Protein AF-A0A7S6MH07-F1 (afdb_monomer_lite)

pLDDT: mean 94.69, std 7.02, range [54.28, 98.75]

Secondary structure (DSSP, 8-state):
---B---TT-EEEBSS-B-TT--EEEBSTT-GGGS----TT-BEEEEEEEE-TTS-EEEEEEEEEEEEETTEEEEEEEETTPPP--B-TT-EEE----HHHHHHHHHHS--EEEEESS--B--TTEEEEE--TT---EEEPPSSPPTT-EEEEEETTS-TTTSPEEEE-BSB-EE-TT-PBPSSPEEE-STT-EEEEEE-SS-EEE-

Structure (mmCIF, N/CA/C/O backbone):
data_AF-A0A7S6MH07-F1
#
_entry.id   AF-A0A7S6MH07-F1
#
loop_
_atom_site.group_PDB
_atom_site.id
_atom_site.type_symbol
_atom_site.label_atom_id
_atom_site.label_alt_id
_atom_site.label_comp_id
_atom_site.label_asym_id
_atom_site.label_entity_id
_atom_site.label_seq_id
_atom_site.pdbx_PDB_ins_code
_atom_site.Cartn_x
_atom_site.Cartn_y
_atom_site.Cartn_z
_atom_site.occupancy
_atom_site.B_iso_or_equiv
_atom_site.auth_seq_id
_atom_site.auth_comp_id
_atom_site.auth_asym_id
_atom_site.auth_atom_id
_atom_site.pdbx_PDB_model_num
ATOM 1 N N . MET A 1 1 ? -7.210 6.927 -4.933 1.00 68.12 1 MET A N 1
ATOM 2 C CA . MET A 1 1 ? -7.064 5.837 -3.944 1.00 68.12 1 MET A CA 1
ATOM 3 C C . MET A 1 1 ? -7.002 6.481 -2.572 1.00 68.12 1 MET A C 1
ATOM 5 O O . MET A 1 1 ? -6.270 7.452 -2.444 1.00 68.12 1 MET A O 1
ATOM 9 N N . GLY A 1 2 ? -7.785 6.004 -1.604 1.00 84.94 2 GLY A N 1
ATOM 10 C CA . GLY A 1 2 ? -7.713 6.506 -0.229 1.00 84.94 2 GLY A CA 1
ATOM 11 C C . GLY A 1 2 ? -6.474 5.989 0.500 1.00 84.94 2 GLY A C 1
ATOM 12 O O . GLY A 1 2 ? -6.023 4.876 0.220 1.00 84.94 2 GLY A O 1
ATOM 13 N N . GLN A 1 3 ? -5.927 6.786 1.413 1.00 92.25 3 GLN A N 1
ATOM 14 C CA . GLN A 1 3 ? -4.728 6.461 2.186 1.00 92.25 3 GLN A CA 1
ATOM 15 C C . GLN A 1 3 ? -5.065 6.136 3.646 1.00 92.25 3 GLN A C 1
ATOM 17 O O . GLN A 1 3 ? -6.089 6.566 4.183 1.00 92.25 3 GLN A O 1
ATOM 22 N N . GLN A 1 4 ? -4.187 5.378 4.305 1.00 96.50 4 GLN A N 1
ATOM 23 C CA . GLN A 1 4 ? -4.260 5.198 5.752 1.00 96.50 4 GLN A CA 1
ATOM 24 C C . GLN A 1 4 ? -3.678 6.433 6.455 1.00 96.50 4 GLN A C 1
ATOM 26 O O . GLN A 1 4 ? -2.537 6.815 6.205 1.00 96.50 4 GLN A O 1
ATOM 31 N N . LEU A 1 5 ? -4.461 7.051 7.336 1.00 97.19 5 LEU A N 1
ATOM 32 C CA . LEU A 1 5 ? -4.091 8.216 8.132 1.00 97.19 5 LEU A CA 1
ATOM 33 C C . LEU A 1 5 ? -3.517 7.790 9.483 1.00 97.19 5 LEU A C 1
ATOM 35 O O . LEU A 1 5 ? -3.976 6.826 10.101 1.00 97.19 5 LEU A O 1
ATOM 39 N N . TYR A 1 6 ? -2.567 8.577 9.982 1.00 96.25 6 TYR A N 1
ATOM 40 C CA . TYR A 1 6 ? -1.879 8.334 11.247 1.00 96.25 6 TYR A CA 1
ATOM 41 C C . TYR A 1 6 ? -1.964 9.560 12.148 1.00 96.25 6 TYR A C 1
ATOM 43 O O . TYR A 1 6 ? -1.956 10.700 11.680 1.00 96.25 6 TYR A O 1
ATOM 51 N N . LYS A 1 7 ? -2.045 9.329 13.459 1.00 96.69 7 LYS A N 1
ATOM 52 C CA . LYS A 1 7 ? -2.005 10.387 14.465 1.00 96.69 7 LYS A CA 1
ATOM 53 C C . LYS A 1 7 ? -1.407 9.851 15.755 1.00 96.69 7 LYS A C 1
ATOM 55 O O . LYS A 1 7 ? -1.778 8.774 16.214 1.00 96.69 7 LYS A O 1
ATOM 60 N N . ASN A 1 8 ? -0.490 10.619 16.329 1.00 96.81 8 ASN A N 1
ATOM 61 C CA . ASN A 1 8 ? 0.180 10.242 17.566 1.00 96.81 8 ASN A CA 1
ATOM 62 C C . ASN A 1 8 ? -0.813 10.234 18.726 1.00 96.81 8 ASN A C 1
ATOM 64 O O . ASN A 1 8 ? -1.608 11.165 18.868 1.00 96.81 8 ASN A O 1
ATOM 68 N N . ASN A 1 9 ? -0.706 9.216 19.580 1.00 95.94 9 ASN A N 1
ATOM 69 C CA . ASN A 1 9 ? -1.394 9.144 20.868 1.00 95.94 9 ASN A CA 1
ATOM 70 C C . ASN A 1 9 ? -2.920 9.340 20.763 1.00 95.94 9 ASN A C 1
ATOM 72 O O . ASN A 1 9 ? -3.528 9.969 21.628 1.00 95.94 9 ASN A O 1
ATOM 76 N N . ALA A 1 10 ? -3.549 8.852 19.688 1.00 98.19 10 ALA A N 1
ATOM 77 C CA . ALA A 1 10 ? -4.998 8.922 19.537 1.00 98.19 10 ALA A CA 1
ATOM 78 C C . ALA A 1 10 ? -5.666 7.817 20.368 1.00 98.19 10 ALA A C 1
ATOM 80 O O . ALA A 1 10 ? -5.511 6.630 20.079 1.00 98.19 10 ALA A O 1
ATOM 81 N N . PHE A 1 11 ? -6.418 8.221 21.392 1.00 98.25 11 PHE A N 1
ATOM 82 C CA . PHE A 1 11 ? -7.173 7.328 22.265 1.00 98.25 11 PHE A CA 1
ATOM 83 C C . PHE A 1 11 ? -8.517 7.941 22.655 1.00 98.25 11 PHE A C 1
ATOM 85 O O . PHE A 1 11 ? -8.656 9.168 22.758 1.00 98.25 11 PHE A O 1
ATOM 92 N N . GLY A 1 12 ? -9.480 7.080 22.958 1.00 98.19 12 GLY A N 1
ATOM 93 C CA . GLY A 1 12 ? -10.679 7.476 23.664 1.00 98.19 12 GLY A CA 1
ATOM 94 C C . GLY A 1 12 ? -11.453 6.328 24.289 1.00 98.19 12 GLY A C 1
ATOM 95 O O . GLY A 1 12 ? -10.978 5.194 24.336 1.00 98.19 12 GLY A O 1
ATOM 96 N N . SER A 1 13 ? -12.637 6.645 24.800 1.00 98.12 13 SER A N 1
ATOM 97 C CA . SER A 1 13 ? -13.563 5.679 25.389 1.00 98.12 13 SER A CA 1
ATOM 98 C C . SER A 1 13 ? -14.947 5.785 24.765 1.00 98.12 13 SER A C 1
ATOM 100 O O . SER A 1 13 ? -15.374 6.865 24.353 1.00 98.12 13 SER A O 1
ATOM 102 N N . LEU A 1 14 ? -15.652 4.659 24.700 1.00 98.62 14 LEU A N 1
ATOM 103 C CA . LEU A 1 14 ? -17.025 4.593 24.213 1.00 98.62 14 LEU A CA 1
ATOM 104 C C . LEU A 1 14 ? -17.969 5.322 25.175 1.00 98.62 14 LEU A C 1
ATOM 106 O O . LEU A 1 14 ? -17.967 5.038 26.373 1.00 98.62 14 LEU A O 1
ATOM 110 N N . SER A 1 15 ? -18.805 6.226 24.664 1.00 98.12 15 SER A N 1
ATOM 111 C CA . SER A 1 15 ? -19.846 6.883 25.471 1.00 98.12 15 SER A CA 1
ATOM 112 C C . SER A 1 15 ? -21.058 5.987 25.728 1.00 98.12 15 SER A C 1
ATOM 114 O O . SER A 1 15 ? -21.755 6.175 26.721 1.00 98.12 15 SER A O 1
ATOM 116 N N . GLY A 1 16 ? -21.282 4.987 24.874 1.00 96.88 16 GLY A N 1
ATOM 117 C CA . GLY A 1 16 ? -22.332 3.981 25.012 1.00 96.88 16 GLY A CA 1
ATOM 118 C C . GLY A 1 16 ? -21.857 2.611 24.536 1.00 96.88 16 GLY A C 1
ATOM 119 O O . GLY A 1 16 ? -20.878 2.510 23.797 1.00 96.88 16 GLY A O 1
ATOM 120 N N . GLY A 1 17 ? -22.540 1.553 24.978 1.00 96.94 17 GLY A N 1
ATOM 121 C CA . GLY A 1 17 ? -22.250 0.201 24.507 1.00 96.94 17 GLY A CA 1
ATOM 122 C C . GLY A 1 17 ? -22.597 0.025 23.027 1.00 96.94 17 GLY A C 1
ATOM 123 O O . GLY A 1 17 ? -23.514 0.668 22.517 1.00 96.94 17 GLY A O 1
ATOM 124 N N . ILE A 1 18 ? -21.876 -0.860 22.345 1.00 98.44 18 ILE A N 1
ATOM 125 C CA . ILE A 1 18 ? -22.089 -1.211 20.939 1.00 98.44 18 ILE A CA 1
ATOM 126 C C . ILE A 1 18 ? -22.259 -2.723 20.783 1.00 98.44 18 ILE A C 1
ATOM 128 O O . ILE A 1 18 ? -21.690 -3.507 21.539 1.00 98.44 18 ILE A O 1
ATOM 132 N N . SER A 1 19 ? -23.034 -3.123 19.779 1.00 98.12 19 SER A N 1
ATOM 133 C CA . SER A 1 19 ? -23.163 -4.520 19.346 1.00 98.12 19 SER A CA 1
ATOM 134 C C . SER A 1 19 ? -22.021 -4.923 18.406 1.00 98.12 19 SER A C 1
ATOM 136 O O . SER A 1 19 ? -21.242 -4.076 17.954 1.00 98.12 19 SER A O 1
ATOM 138 N N . ASP A 1 20 ? -21.951 -6.205 18.068 1.00 97.06 20 ASP A N 1
ATOM 139 C CA . ASP A 1 20 ? -21.059 -6.750 17.038 1.00 97.06 20 ASP A CA 1
ATOM 140 C C . ASP A 1 20 ? -21.368 -6.212 15.626 1.00 97.06 20 ASP A C 1
ATOM 142 O O . ASP A 1 20 ? -20.460 -6.071 14.810 1.00 97.06 20 ASP A O 1
ATOM 146 N N . SER A 1 21 ? -22.611 -5.808 15.352 1.00 96.75 21 SER A N 1
ATOM 147 C CA . SER A 1 21 ? -23.021 -5.220 14.070 1.00 96.75 21 SER A CA 1
ATOM 148 C C . SER A 1 21 ? -23.025 -3.687 14.039 1.00 96.75 21 SER A C 1
ATOM 150 O O . SER A 1 21 ? -23.391 -3.088 13.027 1.00 96.75 21 SER A O 1
ATOM 152 N N . SER A 1 22 ? -22.664 -3.012 15.134 1.00 98.19 22 SER A N 1
ATOM 153 C CA . SER A 1 22 ? -22.665 -1.544 15.184 1.00 98.19 22 SER A CA 1
ATOM 154 C C . SER A 1 22 ? -21.608 -0.957 14.242 1.00 98.19 22 SER A C 1
ATOM 156 O O . SER A 1 22 ? -20.418 -1.250 14.372 1.00 98.19 22 SER A O 1
ATOM 158 N N . THR A 1 23 ? -22.047 -0.084 13.331 1.00 98.19 23 THR A N 1
ATOM 159 C CA . THR A 1 23 ? -21.213 0.595 12.318 1.00 98.19 23 THR A CA 1
ATOM 160 C C . THR A 1 23 ? -20.816 2.019 12.703 1.00 98.19 23 THR A C 1
ATOM 162 O O . THR A 1 23 ? -20.032 2.661 12.003 1.00 98.19 23 THR A O 1
ATOM 165 N N . VAL A 1 24 ? -21.334 2.523 13.824 1.00 98.38 24 VAL A N 1
ATOM 166 C CA . VAL A 1 24 ? -20.943 3.804 14.412 1.00 98.38 24 VAL A CA 1
ATOM 167 C C . VAL A 1 24 ? -20.540 3.572 15.859 1.00 98.38 24 VAL A C 1
ATOM 169 O O . VAL A 1 24 ? -21.278 2.952 16.624 1.00 98.38 24 VAL A O 1
ATOM 172 N N . ILE A 1 25 ? -19.366 4.079 16.222 1.00 98.62 25 ILE A N 1
ATOM 173 C CA . ILE A 1 25 ? -18.853 4.093 17.589 1.00 98.62 25 ILE A CA 1
ATOM 174 C C . ILE A 1 25 ? -18.922 5.530 18.087 1.00 98.62 25 ILE A C 1
ATOM 176 O O . ILE A 1 25 ? -18.242 6.406 17.553 1.00 98.62 25 ILE A O 1
ATOM 180 N N . SER A 1 26 ? -19.740 5.777 19.104 1.00 98.44 26 SER A N 1
ATOM 181 C CA . SER A 1 26 ? -19.799 7.072 19.779 1.00 98.44 26 SER A CA 1
ATOM 182 C C . SER A 1 26 ? -18.762 7.121 20.895 1.00 98.44 26 SER A C 1
ATOM 184 O O . SER A 1 26 ? -18.742 6.261 21.776 1.00 98.44 26 SER A O 1
ATOM 186 N N . LEU A 1 27 ? -17.901 8.132 20.864 1.00 98.69 27 LEU A N 1
ATOM 187 C CA . LEU A 1 27 ? -16.900 8.384 21.893 1.00 98.69 27 LEU A CA 1
ATOM 188 C C . LEU A 1 27 ? -17.440 9.310 22.982 1.00 98.69 27 LEU A C 1
ATOM 190 O O . LEU A 1 27 ? -18.457 9.987 22.807 1.00 98.69 27 LEU A O 1
ATOM 194 N N . ALA A 1 28 ? -16.744 9.341 24.115 1.00 98.50 28 ALA A N 1
ATOM 195 C CA . ALA A 1 28 ? -16.927 10.367 25.131 1.00 98.50 28 ALA A CA 1
ATOM 196 C C . ALA A 1 28 ? -16.713 11.772 24.542 1.00 98.50 28 ALA A C 1
ATOM 198 O O . ALA A 1 28 ? -15.881 11.967 23.651 1.00 98.50 28 ALA A O 1
ATOM 199 N N . THR A 1 29 ? -17.447 12.749 25.076 1.00 98.31 29 THR A N 1
ATOM 200 C CA . THR A 1 29 ? -17.514 14.115 24.545 1.00 98.31 29 THR A CA 1
ATOM 201 C C . THR A 1 29 ? -16.134 14.731 24.309 1.00 98.31 29 THR A C 1
ATOM 203 O O . THR A 1 29 ? -15.286 14.765 25.204 1.00 98.31 29 THR A O 1
ATOM 206 N N . GLY A 1 30 ? -15.922 15.242 23.097 1.00 98.00 30 GLY A N 1
ATOM 207 C CA . GLY A 1 30 ? -14.700 15.911 22.653 1.00 98.00 30 GLY A CA 1
ATOM 208 C C . GLY A 1 30 ? -13.533 14.977 22.323 1.00 98.00 30 GLY A C 1
ATOM 209 O O . GLY A 1 30 ? -12.496 15.445 21.842 1.00 98.00 30 GLY A O 1
ATOM 210 N N . GLN A 1 31 ? -13.650 13.667 22.558 1.00 98.56 31 GLN A N 1
ATOM 211 C CA . GLN A 1 31 ? -12.549 12.737 22.313 1.00 98.56 31 GLN A CA 1
ATOM 212 C C . GLN A 1 31 ? -12.393 12.360 20.839 1.00 98.56 31 GLN A C 1
ATOM 214 O O . GLN A 1 31 ? -11.287 12.010 20.426 1.00 98.56 31 GLN A O 1
ATOM 219 N N . GLY A 1 32 ? -13.422 12.533 20.008 1.00 98.00 32 GLY A N 1
ATOM 220 C CA . GLY A 1 32 ? -13.315 12.357 18.561 1.00 98.00 32 GLY A CA 1
ATOM 221 C C . GLY A 1 32 ? -12.252 13.252 17.935 1.00 98.00 32 GLY A C 1
ATOM 222 O O . GLY A 1 32 ? -11.518 12.804 17.050 1.00 98.00 32 GLY A O 1
ATOM 223 N N . ALA A 1 33 ? -12.057 14.467 18.460 1.00 97.88 33 ALA A N 1
ATOM 224 C CA . ALA A 1 33 ? -11.026 15.406 18.008 1.00 97.88 33 ALA A CA 1
ATOM 225 C C . ALA A 1 33 ? -9.593 14.829 18.075 1.00 97.88 33 ALA A C 1
ATOM 227 O O . ALA A 1 33 ? -8.701 15.271 17.340 1.00 97.88 33 ALA A O 1
ATOM 228 N N . ARG A 1 34 ? -9.361 13.804 18.908 1.00 98.31 34 ARG A N 1
ATOM 229 C CA . ARG A 1 34 ? -8.065 13.122 19.061 1.00 98.31 34 ARG A CA 1
ATOM 230 C C . ARG A 1 34 ? -7.722 12.201 17.895 1.00 98.31 34 ARG A C 1
ATOM 232 O O . ARG A 1 34 ? -6.547 11.934 17.688 1.00 98.31 34 ARG A O 1
ATOM 239 N N . PHE A 1 35 ? -8.695 11.803 17.083 1.00 98.56 35 PHE A N 1
ATOM 240 C CA . PHE A 1 35 ? -8.497 10.938 15.917 1.00 98.56 35 PHE A CA 1
ATOM 241 C C . PHE A 1 35 ? -8.313 11.753 14.614 1.00 98.56 35 PHE A C 1
ATOM 243 O O . PHE A 1 35 ? -8.480 12.982 14.632 1.00 98.56 35 PHE A O 1
ATOM 250 N N . PRO A 1 36 ? -7.896 11.132 13.495 1.00 98.25 36 PRO A N 1
ATOM 251 C CA . PRO A 1 36 ? -7.944 11.734 12.162 1.00 98.25 36 PRO A CA 1
ATOM 252 C C . PRO A 1 36 ? -9.376 12.027 11.686 1.00 98.25 36 PRO A C 1
ATOM 254 O O . PRO A 1 36 ? -10.352 11.548 12.262 1.00 98.25 36 PRO A O 1
ATOM 257 N N . SER A 1 37 ? -9.494 12.807 10.608 1.00 97.19 37 SER A N 1
ATOM 258 C CA . SER A 1 37 ? -10.763 13.112 9.930 1.00 97.19 37 SER A CA 1
ATOM 259 C C . SER A 1 37 ? -10.688 12.618 8.482 1.00 97.19 37 SER A C 1
ATOM 261 O O . SER A 1 37 ? -10.259 13.382 7.620 1.00 97.19 37 SER A O 1
ATOM 263 N N . PRO A 1 38 ? -11.021 11.346 8.201 1.00 97.50 38 PRO A N 1
ATOM 264 C CA . PRO A 1 38 ? -10.884 10.804 6.854 1.00 97.50 38 PRO A CA 1
ATOM 265 C C . PRO A 1 38 ? -11.786 11.507 5.834 1.00 97.50 38 PRO A C 1
ATOM 267 O O . PRO A 1 38 ? -12.938 11.823 6.132 1.00 97.50 38 PRO A O 1
ATOM 270 N N . THR A 1 39 ? -11.261 11.726 4.627 1.00 93.50 39 THR A N 1
ATOM 271 C CA . THR A 1 39 ? -11.986 12.259 3.460 1.00 93.50 39 THR A CA 1
ATOM 272 C C . THR A 1 39 ? -11.541 11.516 2.203 1.00 93.50 39 THR A C 1
ATOM 274 O O . THR A 1 39 ? -10.545 10.809 2.237 1.00 93.50 39 THR A O 1
ATOM 277 N N . GLY A 1 40 ? -12.271 11.609 1.088 1.00 92.06 40 GLY A N 1
ATOM 278 C CA . GLY A 1 40 ? -11.772 11.082 -0.195 1.00 92.06 40 GLY A CA 1
ATOM 279 C C . GLY A 1 40 ? -11.462 9.572 -0.232 1.00 92.06 40 GLY A C 1
ATOM 280 O O . GLY A 1 40 ? -10.678 9.131 -1.069 1.00 92.06 40 GLY A O 1
ATOM 281 N N . GLY A 1 41 ? -12.065 8.777 0.660 1.00 92.38 41 GLY A N 1
ATOM 282 C CA . GLY A 1 41 ? -11.800 7.339 0.799 1.00 92.38 41 GLY A CA 1
ATOM 283 C C . GLY A 1 41 ? -10.639 6.985 1.734 1.00 92.38 41 GLY A C 1
ATOM 284 O O . GLY A 1 41 ? -10.341 5.799 1.891 1.00 92.38 41 GLY A O 1
ATOM 285 N N . ASP A 1 42 ? -9.999 7.979 2.352 1.00 97.50 42 ASP A N 1
ATOM 286 C CA . ASP A 1 42 ? -9.033 7.770 3.425 1.00 97.50 42 ASP A CA 1
ATOM 287 C C . ASP A 1 42 ? -9.660 6.993 4.586 1.00 97.50 42 ASP A C 1
ATOM 289 O O . ASP A 1 42 ? -10.881 6.938 4.766 1.00 97.50 42 ASP A O 1
ATOM 293 N N . TYR A 1 43 ? -8.810 6.395 5.409 1.00 98.25 43 TYR A N 1
ATOM 294 C CA . TYR A 1 43 ? -9.237 5.667 6.595 1.00 98.25 43 TYR A CA 1
ATOM 295 C C . TYR A 1 43 ? -8.148 5.690 7.660 1.00 98.25 43 TYR A C 1
ATOM 297 O O . TYR A 1 43 ? -7.010 6.040 7.385 1.00 98.25 43 TYR A O 1
ATOM 305 N N . PHE A 1 44 ? -8.463 5.277 8.879 1.00 98.44 44 PHE A N 1
ATOM 306 C CA . PHE A 1 44 ? -7.445 4.889 9.854 1.00 98.44 44 PHE A CA 1
ATOM 307 C C . PHE A 1 44 ? -7.858 3.604 10.558 1.00 98.44 44 PHE A C 1
ATOM 309 O O . PHE A 1 44 ? -9.035 3.241 10.566 1.00 98.44 44 PHE A O 1
ATOM 316 N N . LEU A 1 45 ? -6.886 2.905 11.134 1.00 98.50 45 LEU A N 1
ATOM 317 C CA . LEU A 1 45 ? -7.142 1.736 11.964 1.00 98.50 45 LEU A CA 1
ATOM 318 C C . LEU A 1 45 ? -7.122 2.136 13.436 1.00 98.50 45 LEU A C 1
ATOM 320 O O . LEU A 1 45 ? -6.310 2.963 13.858 1.00 98.50 45 LEU A O 1
ATOM 324 N N . ALA A 1 46 ? -8.027 1.551 14.206 1.00 98.44 46 ALA A N 1
ATOM 325 C CA . ALA A 1 46 ? -8.066 1.675 15.653 1.00 98.44 46 ALA A CA 1
ATOM 326 C C . ALA A 1 46 ? -8.368 0.312 16.279 1.00 98.44 46 ALA A C 1
ATOM 328 O O . ALA A 1 46 ? -8.909 -0.572 15.622 1.00 98.44 46 ALA A O 1
ATOM 329 N N . THR A 1 47 ? -8.019 0.139 17.545 1.00 98.62 47 THR A N 1
ATOM 330 C CA . THR A 1 47 ? -8.21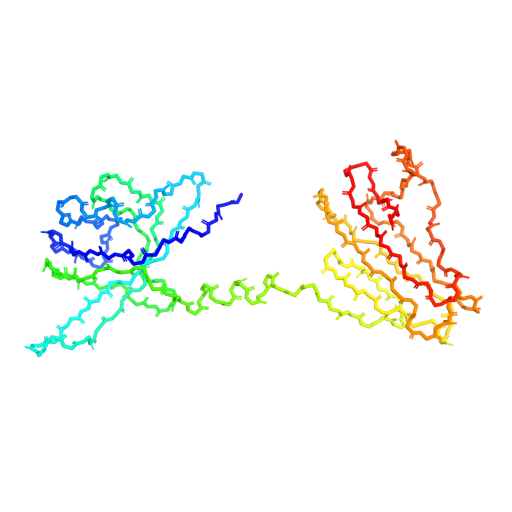6 -1.095 18.298 1.00 98.62 47 THR A CA 1
ATOM 331 C C . THR A 1 47 ? -9.146 -0.816 19.465 1.00 98.62 47 THR A C 1
ATOM 333 O O . THR A 1 47 ? -8.819 0.009 20.316 1.00 98.62 47 THR A O 1
ATOM 336 N N . LEU A 1 48 ? -10.295 -1.487 19.495 1.00 98.62 48 LEU A N 1
ATOM 337 C CA . LEU A 1 48 ? -11.146 -1.593 20.676 1.00 98.62 48 LEU A CA 1
ATOM 338 C C . LEU A 1 48 ? -10.494 -2.543 21.673 1.00 98.62 48 LEU A C 1
ATOM 340 O O . LEU A 1 48 ? -9.956 -3.577 21.277 1.00 98.62 48 LEU A O 1
ATOM 344 N N . ILE A 1 49 ? -10.513 -2.165 22.946 1.00 98.25 49 ILE A N 1
ATOM 345 C CA . ILE A 1 49 ? -9.763 -2.827 24.009 1.00 98.25 49 ILE A CA 1
ATOM 346 C C . ILE A 1 49 ? -10.696 -3.102 25.183 1.00 98.25 49 ILE A C 1
ATOM 348 O O . ILE A 1 49 ? -11.325 -2.190 25.734 1.00 98.25 49 ILE A O 1
ATOM 352 N N . GLY A 1 50 ? -10.728 -4.369 25.583 1.00 94.94 50 GLY A N 1
ATOM 353 C CA . GLY A 1 50 ? -11.375 -4.845 26.798 1.00 94.94 50 GLY A CA 1
ATOM 354 C C . GLY A 1 50 ? -10.359 -5.002 27.902 1.00 94.94 50 GLY A C 1
ATOM 355 O O . GLY A 1 50 ? -9.214 -5.368 27.640 1.00 94.94 50 GLY A O 1
ATOM 356 N N . VAL A 1 51 ? -10.789 -4.721 29.126 1.00 94.62 51 VAL A N 1
ATOM 357 C CA . VAL A 1 51 ? -9.991 -4.949 30.324 1.00 94.62 51 VAL A CA 1
ATOM 358 C C . VAL A 1 51 ? -10.713 -5.913 31.256 1.00 94.62 51 VAL A C 1
ATOM 360 O O . VAL A 1 51 ? -11.944 -5.914 31.328 1.00 94.62 51 VAL A O 1
ATOM 363 N N . ASP A 1 52 ? -9.949 -6.739 31.959 1.00 93.38 52 ASP A N 1
ATOM 364 C CA . ASP A 1 52 ? -10.455 -7.593 33.025 1.00 93.38 52 ASP A CA 1
ATOM 365 C C . ASP A 1 52 ? -10.733 -6.792 34.316 1.00 93.38 52 ASP A C 1
ATOM 367 O O . ASP A 1 52 ? -10.559 -5.572 34.380 1.00 93.38 52 ASP A O 1
ATOM 371 N N . GLY A 1 53 ? -11.165 -7.484 35.376 1.00 89.31 53 GLY A N 1
ATOM 372 C CA . GLY A 1 53 ? -11.449 -6.861 36.675 1.00 89.31 53 GLY A CA 1
ATOM 373 C C . GLY A 1 53 ? -10.234 -6.225 37.366 1.00 89.31 53 GLY A C 1
ATOM 374 O O . GLY A 1 53 ? -10.415 -5.440 38.293 1.00 89.31 53 GLY A O 1
ATOM 375 N N . ASN A 1 54 ? -9.015 -6.525 36.909 1.00 92.62 54 ASN A N 1
ATOM 376 C CA . ASN A 1 54 ? -7.770 -5.941 37.404 1.00 92.62 54 ASN A CA 1
ATOM 377 C C . ASN A 1 54 ? -7.281 -4.781 36.518 1.00 92.62 54 ASN A C 1
ATOM 379 O O . ASN A 1 54 ? -6.235 -4.194 36.795 1.00 92.62 54 ASN A O 1
ATOM 383 N N . GLY A 1 55 ? -8.016 -4.447 35.451 1.00 89.88 55 GLY A N 1
ATOM 384 C CA . GLY A 1 55 ? -7.644 -3.409 34.494 1.00 89.88 55 GLY A CA 1
ATOM 385 C C . GLY A 1 55 ? -6.625 -3.857 33.441 1.00 89.88 55 GLY A C 1
ATOM 386 O O . GLY A 1 55 ? -6.130 -3.009 32.696 1.00 89.88 55 GLY A O 1
ATOM 387 N N . ALA A 1 56 ? -6.305 -5.153 33.357 1.00 94.88 56 ALA A N 1
ATOM 388 C CA . ALA A 1 56 ? -5.402 -5.693 32.346 1.00 94.88 56 ALA A CA 1
ATOM 389 C C . ALA A 1 56 ? -6.155 -5.979 31.045 1.00 94.88 56 ALA A C 1
ATOM 391 O O . ALA A 1 56 ? -7.290 -6.449 31.067 1.00 94.88 56 ALA A O 1
ATOM 392 N N . GLU A 1 57 ? -5.531 -5.705 29.899 1.00 96.38 57 GLU A N 1
ATOM 393 C CA . GLU A 1 57 ? -6.162 -5.954 28.601 1.00 96.38 57 GLU A CA 1
ATOM 394 C C . GLU A 1 57 ? -6.361 -7.455 28.360 1.00 96.38 57 GLU A C 1
ATOM 396 O O . GLU A 1 57 ? -5.422 -8.238 28.507 1.00 96.38 57 GLU A O 1
ATOM 401 N N . ASN A 1 58 ? -7.573 -7.855 27.976 1.00 95.12 58 ASN A N 1
ATOM 402 C CA . ASN A 1 58 ? -7.926 -9.263 27.760 1.00 95.12 58 ASN A CA 1
ATOM 403 C C . ASN A 1 58 ? -8.703 -9.529 26.458 1.00 95.12 58 ASN A C 1
ATOM 405 O O . ASN A 1 58 ? -8.991 -10.683 26.145 1.00 95.12 58 ASN A O 1
ATOM 409 N N . ALA A 1 59 ? -9.053 -8.482 25.709 1.00 96.44 59 ALA A N 1
ATOM 410 C CA . ALA A 1 59 ? -9.769 -8.585 24.445 1.00 96.44 59 ALA A CA 1
ATOM 411 C C . ALA A 1 59 ? -9.391 -7.426 23.518 1.00 96.44 59 ALA A C 1
ATOM 413 O O . ALA A 1 59 ? -9.250 -6.287 23.973 1.00 96.44 59 ALA A O 1
ATOM 414 N N . TRP A 1 60 ? -9.286 -7.709 22.216 1.00 97.94 60 TRP A N 1
ATOM 415 C CA . TRP A 1 60 ? -8.937 -6.723 21.193 1.00 97.94 60 TRP A CA 1
ATOM 416 C C . TRP A 1 60 ? -9.746 -6.933 19.917 1.00 97.94 60 TRP A C 1
ATOM 418 O O . TRP A 1 60 ? -9.903 -8.059 19.449 1.00 97.94 60 TRP A O 1
ATOM 428 N N . GLU A 1 61 ? -10.192 -5.837 19.314 1.00 98.50 61 GLU A N 1
ATOM 429 C CA . GLU A 1 61 ? -10.779 -5.838 17.975 1.00 98.50 61 GLU A CA 1
ATOM 430 C C . GLU A 1 61 ? -10.210 -4.678 17.163 1.00 98.50 61 GLU A C 1
ATOM 432 O O . GLU A 1 61 ? -10.258 -3.529 17.599 1.00 98.50 61 GLU A O 1
ATOM 437 N N . ILE A 1 62 ? -9.690 -4.961 15.970 1.00 98.69 62 ILE A N 1
ATOM 438 C CA . ILE A 1 62 ? -9.204 -3.927 15.056 1.00 98.69 62 ILE A CA 1
ATOM 439 C C . ILE A 1 62 ? -10.376 -3.481 14.182 1.00 98.69 62 ILE A C 1
ATOM 441 O O . ILE A 1 62 ? -11.068 -4.295 13.576 1.00 98.69 62 ILE A O 1
ATOM 445 N N . VAL A 1 63 ? -10.595 -2.175 14.091 1.00 98.62 63 VAL A N 1
ATOM 446 C CA . VAL A 1 63 ? -11.644 -1.559 13.279 1.00 98.62 63 VAL A CA 1
ATOM 447 C C . VAL A 1 63 ? -11.031 -0.595 12.273 1.00 98.62 63 VAL A C 1
ATOM 449 O O . VAL A 1 63 ? -10.048 0.091 12.557 1.00 98.62 63 VAL A O 1
ATOM 452 N N . LYS A 1 64 ? -11.637 -0.517 11.089 1.00 98.50 64 LYS A N 1
ATOM 453 C CA . LYS A 1 64 ? -11.286 0.456 10.055 1.00 98.50 64 LYS A CA 1
ATOM 454 C C . LYS A 1 64 ? -12.269 1.610 10.110 1.00 98.50 64 LYS A C 1
ATOM 456 O O . LYS A 1 64 ? -13.442 1.432 9.804 1.00 98.50 64 LYS A O 1
ATOM 461 N N . VAL A 1 65 ? -11.790 2.794 10.462 1.00 98.62 65 VAL A N 1
ATOM 462 C CA . VAL A 1 65 ? -12.598 4.010 10.544 1.00 98.62 65 VAL A CA 1
ATOM 463 C C . VAL A 1 65 ? -12.533 4.760 9.222 1.00 98.62 65 VAL A C 1
ATOM 465 O O . VAL A 1 65 ? -11.454 5.156 8.787 1.00 98.62 65 VAL A O 1
ATOM 468 N N . THR A 1 66 ? -13.683 4.961 8.582 1.00 98.38 66 THR A N 1
ATOM 469 C CA . THR A 1 66 ? -13.791 5.584 7.250 1.00 98.38 66 THR A CA 1
ATOM 470 C C . THR A 1 66 ? -14.367 6.993 7.288 1.00 98.38 66 THR A C 1
ATOM 472 O O . THR A 1 66 ? -14.293 7.708 6.295 1.00 98.38 66 THR A O 1
ATOM 475 N N . ALA A 1 67 ? -14.954 7.404 8.411 1.00 98.25 67 ALA A N 1
ATOM 476 C CA . ALA A 1 67 ? -15.403 8.773 8.624 1.00 98.25 67 ALA A CA 1
ATOM 477 C C . ALA A 1 67 ? -15.435 9.109 10.117 1.00 98.25 67 ALA A C 1
ATOM 479 O O . ALA A 1 67 ? -15.575 8.230 10.969 1.00 98.25 67 ALA A O 1
ATOM 480 N N . ARG A 1 68 ? -15.338 10.404 10.420 1.00 98.31 68 ARG A N 1
ATOM 481 C CA . ARG A 1 68 ? -15.547 10.954 11.759 1.00 98.31 68 ARG A CA 1
ATOM 482 C C . ARG A 1 68 ? -16.494 12.144 11.677 1.00 98.31 68 ARG A C 1
ATOM 484 O O . ARG A 1 68 ? -16.213 13.091 10.946 1.00 98.31 68 ARG A O 1
ATOM 491 N N . ALA A 1 69 ? -17.545 12.131 12.487 1.00 97.69 69 ALA A N 1
ATOM 492 C CA . ALA A 1 69 ? -18.432 13.265 12.713 1.00 97.69 69 ALA A CA 1
ATOM 493 C C . ALA A 1 69 ? -18.456 13.570 14.212 1.00 97.69 69 ALA A C 1
ATOM 495 O O . ALA A 1 69 ? -18.969 12.766 14.979 1.00 97.69 69 ALA A O 1
ATOM 496 N N . THR A 1 70 ? -17.862 14.698 14.618 1.00 97.06 70 THR A N 1
ATOM 497 C CA . THR A 1 70 ? -17.629 15.053 16.033 1.00 97.06 70 THR A CA 1
ATOM 498 C C . THR A 1 70 ? -16.984 13.898 16.817 1.00 97.06 70 THR A C 1
ATOM 500 O O . THR A 1 70 ? -15.814 13.597 16.579 1.00 97.06 70 THR A O 1
ATOM 503 N N . ASP A 1 71 ? -17.741 13.244 17.698 1.00 98.50 71 ASP A N 1
ATOM 504 C CA . ASP A 1 71 ? -17.337 12.106 18.529 1.00 98.50 71 ASP A CA 1
ATOM 505 C C . ASP A 1 71 ? -17.811 10.752 17.970 1.00 98.50 71 ASP A C 1
ATOM 507 O O . ASP A 1 71 ? -17.546 9.711 18.561 1.00 98.50 71 ASP A O 1
ATOM 511 N N . GLY A 1 72 ? -18.506 10.740 16.833 1.00 98.38 72 GLY A N 1
ATOM 512 C CA . GLY A 1 72 ? -18.921 9.534 16.123 1.00 98.38 72 GLY A CA 1
ATOM 513 C C . GLY A 1 72 ? -17.875 9.077 15.109 1.00 98.38 72 GLY A C 1
ATOM 514 O O . GLY A 1 72 ? -17.516 9.823 14.196 1.00 98.38 72 GLY A O 1
ATOM 515 N N . LEU A 1 73 ? -17.415 7.835 15.239 1.00 98.75 73 LEU A N 1
ATOM 516 C CA . LEU A 1 73 ? -16.551 7.158 14.274 1.00 98.75 73 LEU A CA 1
ATOM 517 C C . LEU A 1 73 ? -17.382 6.174 13.446 1.00 98.75 73 LEU A C 1
ATOM 519 O O . LEU A 1 73 ? -17.977 5.256 14.006 1.00 98.75 73 LEU A O 1
ATOM 523 N N . THR A 1 74 ? -17.414 6.336 12.124 1.00 98.62 74 THR A N 1
ATOM 524 C CA . THR A 1 74 ? -18.008 5.352 11.205 1.00 98.62 74 THR A CA 1
ATOM 525 C C . THR A 1 74 ? -16.981 4.277 10.894 1.00 98.62 74 THR A C 1
ATOM 527 O O . THR A 1 74 ? -15.883 4.596 10.433 1.00 98.62 74 THR A O 1
ATOM 530 N N . VAL A 1 75 ? -17.329 3.015 11.139 1.00 98.56 75 VAL A N 1
ATOM 531 C CA . VAL A 1 75 ? -16.370 1.910 11.147 1.00 98.56 75 VAL A CA 1
ATOM 532 C C . VAL A 1 75 ? -16.818 0.701 10.332 1.00 98.56 75 VAL A C 1
ATOM 534 O O . VAL A 1 75 ? -18.001 0.377 10.251 1.00 98.56 75 VAL A O 1
ATOM 537 N N . VAL A 1 76 ? -15.831 -0.015 9.803 1.00 98.31 76 VAL A N 1
ATOM 538 C CA . VAL A 1 76 ? -15.924 -1.425 9.423 1.00 98.31 76 VAL A CA 1
ATOM 539 C C . VAL A 1 76 ? -15.255 -2.242 10.531 1.00 98.31 76 VAL A C 1
ATOM 541 O O . VAL A 1 76 ? -14.115 -1.965 10.912 1.00 98.31 76 VAL A O 1
ATOM 544 N N . ARG A 1 77 ? -15.986 -3.212 11.080 1.00 98.31 77 ARG A N 1
ATOM 545 C CA . ARG A 1 77 ? -15.603 -4.015 12.254 1.00 98.31 77 ARG A CA 1
ATOM 546 C C . ARG A 1 77 ? -14.721 -5.213 11.871 1.00 98.31 77 ARG A C 1
ATOM 548 O O . ARG A 1 77 ? -14.619 -5.529 10.686 1.00 98.31 77 ARG A O 1
ATOM 555 N N . GLY A 1 78 ? -14.081 -5.854 12.852 1.00 97.62 78 GLY A N 1
ATOM 556 C CA . GLY A 1 78 ? -13.378 -7.138 12.674 1.00 97.62 78 GLY A CA 1
ATOM 557 C C . GLY A 1 78 ? -12.308 -7.171 11.571 1.00 97.62 78 GLY A C 1
ATOM 558 O O . GLY A 1 78 ? -12.369 -7.977 10.646 1.00 97.62 78 GLY A O 1
ATOM 559 N N . GLN A 1 79 ? -11.346 -6.253 11.614 1.00 98.31 79 GLN A N 1
ATOM 560 C CA . GLN A 1 79 ? -10.245 -6.179 10.650 1.00 98.31 79 GLN A CA 1
ATOM 561 C C . GLN A 1 79 ? -9.068 -7.069 11.058 1.00 98.31 79 GLN A C 1
ATOM 563 O O . GLN A 1 79 ? -8.942 -7.464 12.217 1.00 98.31 79 GLN A O 1
ATOM 568 N N . GLU A 1 80 ? -8.184 -7.357 10.099 1.00 97.06 80 GLU A N 1
ATOM 569 C CA . GLU A 1 80 ? -6.930 -8.102 10.316 1.00 97.06 80 GLU A CA 1
ATOM 570 C C . GLU A 1 80 ? -7.123 -9.446 11.050 1.00 97.06 80 GLU A C 1
ATOM 572 O O . GLU A 1 80 ? -6.307 -9.849 11.872 1.00 97.06 80 GLU A O 1
ATOM 577 N N . GLY A 1 81 ? -8.232 -10.141 10.768 1.00 96.62 81 GLY A N 1
ATOM 578 C CA . GLY A 1 81 ? -8.560 -11.433 11.382 1.00 96.62 81 GLY A CA 1
ATOM 579 C C . GLY A 1 81 ? -9.163 -11.348 12.789 1.00 96.62 81 GLY A C 1
ATOM 580 O O . GLY A 1 81 ? -9.439 -12.386 13.387 1.00 96.62 81 GLY A O 1
ATOM 581 N N . THR A 1 82 ? -9.405 -10.146 13.321 1.00 97.94 82 THR A N 1
ATOM 582 C CA . THR A 1 82 ? -10.172 -9.975 14.565 1.00 97.94 82 THR A CA 1
ATOM 583 C C . THR A 1 82 ? -11.669 -10.179 14.329 1.00 97.94 82 THR A C 1
ATOM 585 O O . THR A 1 82 ? -12.174 -9.980 13.226 1.00 97.94 82 THR A O 1
ATOM 588 N N . THR A 1 83 ? -12.393 -10.590 15.370 1.00 96.69 83 THR A N 1
ATOM 589 C CA . THR A 1 83 ? -13.844 -10.824 15.304 1.00 96.69 83 THR A CA 1
ATOM 590 C C . THR A 1 83 ? -14.592 -9.649 15.918 1.00 96.69 83 THR A C 1
ATOM 592 O O . THR A 1 83 ? -14.216 -9.169 16.986 1.00 96.69 83 THR A O 1
ATOM 595 N N . ALA A 1 84 ? -15.654 -9.192 15.252 1.00 98.12 84 ALA A N 1
ATOM 596 C CA . ALA A 1 84 ? -16.526 -8.161 15.797 1.00 98.12 84 ALA A CA 1
ATOM 597 C C . ALA A 1 84 ? -17.309 -8.701 16.998 1.00 98.12 84 ALA A C 1
ATOM 599 O O . ALA A 1 84 ? -17.953 -9.743 16.898 1.00 98.12 84 ALA A O 1
ATOM 600 N N . VAL A 1 85 ? -17.259 -7.991 18.125 1.00 97.75 85 VAL A N 1
ATOM 601 C CA . VAL A 1 85 ? -17.984 -8.362 19.350 1.00 97.75 85 VAL A CA 1
ATOM 602 C C . VAL A 1 85 ? -18.735 -7.167 19.934 1.00 97.75 85 VAL A C 1
ATOM 604 O O . VAL A 1 85 ? -18.565 -6.021 19.504 1.00 97.75 85 VAL A O 1
ATOM 607 N N . ALA A 1 86 ? -19.595 -7.431 20.916 1.00 98.00 86 ALA A N 1
ATOM 608 C CA . ALA A 1 86 ? -20.202 -6.369 21.702 1.00 98.00 86 ALA A CA 1
ATOM 609 C C . ALA A 1 86 ? -19.169 -5.741 22.651 1.00 98.00 86 ALA A C 1
ATOM 611 O O . ALA A 1 86 ? -18.370 -6.446 23.268 1.00 98.00 86 ALA A O 1
ATOM 612 N N . TRP A 1 87 ? -19.229 -4.420 22.804 1.00 98.12 87 TRP A N 1
ATOM 613 C CA . TRP A 1 87 ? -18.383 -3.667 23.727 1.00 98.12 87 TRP A CA 1
ATOM 614 C C . TRP A 1 87 ? -19.242 -2.818 24.650 1.00 98.12 87 TRP A C 1
ATOM 616 O O . TRP A 1 87 ? -20.164 -2.136 24.206 1.00 98.12 87 TRP A O 1
ATOM 626 N N . SER A 1 88 ? -18.929 -2.839 25.940 1.00 96.62 88 SER A N 1
ATOM 627 C CA . SER A 1 88 ? -19.619 -2.019 26.934 1.00 96.62 88 SER A CA 1
ATOM 628 C C . SER A 1 88 ? -19.238 -0.541 26.816 1.00 96.62 88 SER A C 1
ATOM 630 O O . SER A 1 88 ? -18.164 -0.189 26.321 1.00 96.62 88 SER A O 1
ATOM 632 N N . ALA A 1 89 ? -20.102 0.336 27.332 1.00 97.12 89 ALA A N 1
ATOM 633 C CA . ALA A 1 89 ? -19.743 1.736 27.542 1.00 97.12 89 ALA A CA 1
ATOM 634 C C . ALA A 1 89 ? -18.462 1.832 28.391 1.00 97.12 89 ALA A C 1
ATOM 636 O O . ALA A 1 89 ? -18.247 1.029 29.300 1.00 97.12 89 ALA A O 1
ATOM 637 N N . GLY A 1 90 ? -17.605 2.801 28.082 1.00 96.38 90 GLY A N 1
ATOM 638 C CA . GLY A 1 90 ? -16.301 2.960 28.721 1.00 96.38 90 GLY A CA 1
ATOM 639 C C . GLY A 1 90 ? -15.185 2.084 28.143 1.00 96.38 90 GLY A C 1
ATOM 640 O O . GLY A 1 90 ? -14.027 2.337 28.474 1.00 96.38 90 GLY A O 1
ATOM 641 N N . ALA A 1 91 ? -15.482 1.122 27.254 1.00 98.00 91 ALA A N 1
ATOM 642 C CA . ALA A 1 91 ? -14.441 0.384 26.537 1.00 98.00 91 ALA A CA 1
ATOM 643 C C . ALA A 1 91 ? -13.496 1.354 25.812 1.00 98.00 91 ALA A C 1
ATOM 645 O O . ALA A 1 91 ? -13.922 2.396 25.299 1.00 98.00 91 ALA A O 1
ATOM 646 N N . ARG A 1 92 ? -12.202 1.028 25.804 1.00 97.94 92 ARG A N 1
ATOM 647 C CA . ARG A 1 92 ? -11.162 1.884 25.221 1.00 97.94 92 ARG A CA 1
ATOM 648 C C . ARG A 1 92 ? -11.069 1.653 23.720 1.00 97.94 92 ARG A C 1
ATOM 650 O O . ARG A 1 92 ? -11.289 0.546 23.242 1.00 97.94 92 ARG A O 1
ATOM 657 N N . ILE A 1 93 ? -10.699 2.697 22.991 1.00 98.62 93 ILE A N 1
ATOM 658 C CA . ILE A 1 93 ? -10.343 2.630 21.576 1.00 98.62 93 ILE A CA 1
ATOM 659 C C . ILE A 1 93 ? -9.093 3.459 21.312 1.00 98.62 93 ILE A C 1
ATOM 661 O O . ILE A 1 93 ? -9.008 4.613 21.729 1.00 98.62 93 ILE A O 1
ATOM 665 N N . GLU A 1 94 ? -8.112 2.880 20.627 1.00 98.50 94 GLU A N 1
ATOM 666 C CA . GLU A 1 94 ? -6.796 3.497 20.433 1.00 98.50 94 GLU A CA 1
ATOM 667 C C . GLU A 1 94 ? -6.270 3.267 19.026 1.00 98.50 94 GLU A C 1
ATOM 669 O O . GLU A 1 94 ? -6.440 2.189 18.465 1.00 98.50 94 GLU A O 1
ATOM 674 N N . MET A 1 95 ? -5.577 4.248 18.454 1.00 98.31 95 MET A N 1
ATOM 675 C CA . MET A 1 95 ? -4.789 4.001 17.249 1.00 98.31 95 MET A CA 1
ATOM 676 C C . MET A 1 95 ? -3.485 3.311 17.634 1.00 98.31 95 MET A C 1
ATOM 678 O O . MET A 1 95 ? -2.580 3.934 18.191 1.00 98.31 95 MET A O 1
ATOM 682 N N . ARG A 1 96 ? -3.395 2.021 17.319 1.00 96.50 96 ARG A N 1
ATOM 683 C CA . ARG A 1 96 ? -2.190 1.209 17.487 1.00 96.50 96 ARG A CA 1
ATOM 684 C C . ARG A 1 96 ? -1.557 0.934 16.133 1.00 96.50 96 ARG A C 1
ATOM 686 O O . ARG A 1 96 ? -2.239 0.907 15.110 1.00 96.50 96 ARG A O 1
ATOM 693 N N . ILE A 1 97 ? -0.248 0.708 16.136 1.00 95.00 97 ILE A N 1
ATOM 694 C CA . ILE A 1 97 ? 0.416 0.107 14.980 1.00 95.00 97 ILE A CA 1
ATOM 695 C C . ILE A 1 97 ? -0.134 -1.313 14.824 1.00 95.00 97 ILE A C 1
ATOM 697 O O . ILE A 1 97 ? -0.198 -2.060 15.800 1.00 95.00 97 ILE A O 1
ATOM 701 N N . THR A 1 98 ? -0.525 -1.672 13.604 1.00 96.50 98 THR A N 1
ATOM 702 C CA . THR A 1 98 ? -1.032 -3.008 13.277 1.00 96.50 98 THR A CA 1
ATOM 703 C C . THR A 1 98 ? -0.070 -3.754 12.356 1.00 96.50 98 THR A C 1
ATOM 705 O O . THR A 1 98 ? 0.746 -3.143 11.656 1.00 96.50 98 THR A O 1
ATOM 708 N N . ALA A 1 99 ? -0.165 -5.085 12.332 1.00 95.00 99 ALA A N 1
ATOM 709 C CA . ALA A 1 99 ? 0.644 -5.907 11.437 1.00 95.00 99 ALA A CA 1
ATOM 710 C C . ALA A 1 99 ? 0.319 -5.611 9.965 1.00 95.00 99 ALA A C 1
ATOM 712 O O . ALA A 1 99 ? 1.238 -5.508 9.151 1.00 95.00 99 ALA A O 1
ATOM 713 N N . GLY A 1 100 ? -0.960 -5.395 9.631 1.00 92.25 100 GLY A N 1
ATOM 714 C CA . GLY A 1 100 ? -1.374 -4.970 8.292 1.00 92.25 100 GLY A CA 1
ATOM 715 C C . GLY A 1 100 ? -0.751 -3.632 7.888 1.00 92.25 100 GLY A C 1
ATOM 716 O O . GLY A 1 100 ? -0.232 -3.502 6.779 1.00 92.25 100 GLY A O 1
ATOM 717 N N . THR A 1 101 ? -0.701 -2.669 8.816 1.00 93.75 101 THR A N 1
ATOM 718 C CA . THR A 1 101 ? -0.043 -1.371 8.595 1.00 93.75 101 THR A CA 1
ATOM 719 C C . THR A 1 101 ? 1.438 -1.551 8.254 1.00 93.75 101 THR A C 1
ATOM 721 O O . THR A 1 101 ? 1.906 -1.045 7.234 1.00 93.75 101 THR A O 1
ATOM 724 N N . LEU A 1 102 ? 2.185 -2.292 9.080 1.00 91.50 102 LEU A N 1
ATOM 725 C CA . LEU A 1 102 ? 3.619 -2.505 8.859 1.00 91.50 102 LEU A CA 1
ATOM 726 C C . LEU A 1 102 ? 3.902 -3.336 7.605 1.00 91.50 102 LEU A C 1
ATOM 728 O O . LEU A 1 102 ? 4.881 -3.064 6.917 1.00 91.50 102 LEU A O 1
ATOM 732 N N . SER A 1 103 ? 3.039 -4.298 7.277 1.00 87.12 103 SER A N 1
ATOM 733 C CA . SER A 1 103 ? 3.168 -5.107 6.060 1.00 87.12 103 SER A CA 1
ATOM 734 C C . SER A 1 103 ? 3.038 -4.239 4.810 1.00 87.12 103 SER A C 1
ATOM 736 O O . SER A 1 103 ? 3.891 -4.311 3.931 1.00 87.12 103 SER A O 1
ATOM 738 N N . ASN A 1 104 ? 2.040 -3.348 4.773 1.00 83.81 104 ASN A N 1
ATOM 739 C CA . ASN A 1 104 ? 1.852 -2.408 3.665 1.00 83.81 104 ASN A CA 1
ATOM 740 C C . ASN A 1 104 ? 3.045 -1.455 3.506 1.00 83.81 104 ASN A C 1
ATOM 742 O O . ASN A 1 104 ? 3.449 -1.141 2.383 1.00 83.81 104 ASN A O 1
ATOM 746 N N . ILE A 1 105 ? 3.629 -1.006 4.622 1.00 82.75 105 ILE A N 1
ATOM 747 C CA . ILE A 1 105 ? 4.845 -0.186 4.603 1.00 82.75 105 ILE A CA 1
ATOM 748 C C . ILE A 1 105 ? 6.015 -1.008 4.053 1.00 82.75 105 ILE A C 1
ATOM 750 O O . ILE A 1 105 ? 6.644 -0.576 3.095 1.00 82.75 105 ILE A O 1
ATOM 754 N N . ALA A 1 106 ? 6.268 -2.207 4.582 1.00 73.38 106 ALA A N 1
ATOM 755 C CA . ALA A 1 106 ? 7.378 -3.065 4.164 1.00 73.38 106 ALA A CA 1
ATOM 756 C C . ALA A 1 106 ? 7.325 -3.437 2.673 1.00 73.38 106 ALA A C 1
ATOM 758 O O . ALA A 1 106 ? 8.363 -3.495 2.016 1.00 73.38 106 ALA A O 1
ATOM 759 N N . THR A 1 107 ? 6.131 -3.631 2.106 1.00 62.16 107 THR A N 1
ATOM 760 C CA . THR A 1 107 ? 5.971 -3.848 0.660 1.00 62.16 107 THR A CA 1
ATOM 761 C C . THR A 1 107 ? 6.193 -2.582 -0.165 1.00 62.16 107 THR A C 1
ATOM 763 O O . THR A 1 107 ? 6.567 -2.678 -1.329 1.00 62.16 107 THR A O 1
ATOM 766 N N . SER A 1 108 ? 5.988 -1.401 0.423 1.00 62.47 108 SER A N 1
ATOM 767 C CA . SER A 1 108 ? 6.166 -0.111 -0.256 1.00 62.47 108 SER A CA 1
ATOM 768 C C . SER A 1 108 ? 7.619 0.385 -0.242 1.00 62.47 108 SER A C 1
ATOM 770 O O . SER A 1 108 ? 7.967 1.234 -1.057 1.00 62.47 108 SER A O 1
ATOM 772 N N . SER A 1 109 ? 8.469 -0.129 0.659 1.00 54.94 109 SER A N 1
ATOM 773 C CA . SER A 1 109 ? 9.863 0.321 0.840 1.00 54.94 109 SER A CA 1
ATOM 774 C C . SER A 1 109 ? 10.881 -0.306 -0.110 1.00 54.94 109 SER A C 1
ATOM 776 O O . SER A 1 109 ? 12.050 0.072 -0.075 1.00 54.94 109 SER A O 1
ATOM 778 N N . ASN A 1 110 ? 10.494 -1.281 -0.928 1.00 54.28 110 ASN A N 1
ATOM 779 C CA . ASN A 1 110 ? 11.431 -1.889 -1.860 1.00 54.28 110 ASN A CA 1
ATOM 780 C C . ASN A 1 110 ? 11.401 -1.107 -3.175 1.00 54.28 110 ASN A C 1
ATOM 782 O O . ASN A 1 110 ? 10.591 -1.403 -4.0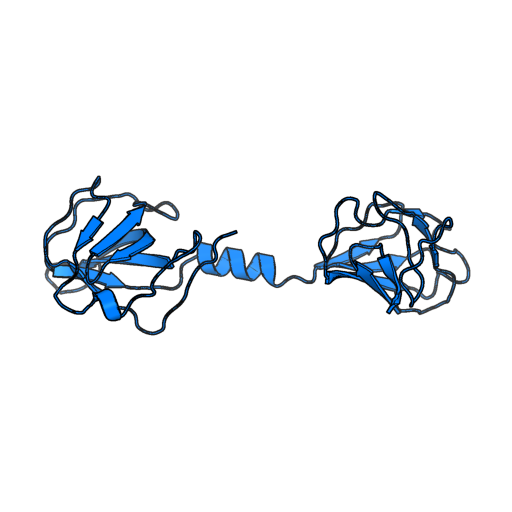51 1.00 54.28 110 ASN A O 1
ATOM 786 N N . ASN A 1 111 ? 12.352 -0.186 -3.357 1.00 60.88 111 ASN A N 1
ATOM 787 C CA . ASN A 1 111 ? 12.994 -0.096 -4.668 1.00 60.88 111 ASN A CA 1
ATOM 788 C C . ASN A 1 111 ? 13.636 -1.470 -4.880 1.00 60.88 111 ASN A C 1
ATOM 790 O O . ASN A 1 111 ? 14.748 -1.718 -4.415 1.00 60.88 111 ASN A O 1
ATOM 794 N N . ALA A 1 112 ? 12.868 -2.425 -5.404 1.00 73.50 112 ALA A N 1
ATOM 795 C CA . ALA A 1 112 ? 13.345 -3.790 -5.523 1.00 73.50 112 ALA A CA 1
ATOM 796 C C . ALA A 1 112 ? 14.575 -3.766 -6.435 1.00 73.50 112 ALA A C 1
ATOM 798 O O . ALA A 1 112 ? 14.577 -3.080 -7.455 1.00 73.50 112 ALA A O 1
ATOM 799 N N . MET A 1 113 ? 15.635 -4.472 -6.054 1.00 87.62 113 MET A N 1
ATOM 800 C CA . MET A 1 113 ? 16.746 -4.724 -6.965 1.00 87.62 113 MET A CA 1
ATOM 801 C C . MET A 1 113 ? 16.502 -6.067 -7.643 1.00 87.62 113 MET A C 1
ATOM 803 O O . MET A 1 113 ? 16.122 -7.032 -6.979 1.00 87.62 113 MET A O 1
ATOM 807 N N . ALA A 1 114 ? 16.707 -6.139 -8.952 1.00 91.69 114 ALA A N 1
ATOM 808 C CA . ALA A 1 114 ? 16.526 -7.363 -9.722 1.00 91.69 114 ALA A CA 1
ATOM 809 C C . ALA A 1 114 ? 17.741 -7.623 -10.611 1.00 91.69 114 ALA A C 1
ATOM 811 O O . ALA A 1 114 ? 18.282 -6.704 -11.217 1.00 91.69 114 ALA A O 1
ATOM 812 N N . TYR A 1 115 ? 18.155 -8.883 -10.708 1.00 94.75 115 TYR A N 1
ATOM 813 C CA . TYR A 1 115 ? 19.216 -9.309 -11.615 1.00 94.75 115 TYR A CA 1
ATOM 814 C C . TYR A 1 115 ? 18.602 -9.944 -12.865 1.00 94.75 115 TYR A C 1
ATOM 816 O O . TYR A 1 115 ? 17.730 -10.806 -12.751 1.00 94.75 115 TYR A O 1
ATOM 824 N N . VAL A 1 116 ? 19.033 -9.514 -14.050 1.00 96.81 116 VAL A N 1
ATOM 825 C CA . VAL A 1 116 ? 18.488 -9.960 -15.340 1.00 96.81 116 VAL A CA 1
ATOM 826 C C . VAL A 1 116 ? 19.631 -10.356 -16.262 1.00 96.81 116 VAL A C 1
ATOM 828 O O . VAL A 1 116 ? 20.500 -9.544 -16.553 1.00 96.81 116 VAL A O 1
ATOM 831 N N . ASN A 1 117 ? 19.603 -11.590 -16.761 1.00 97.44 117 ASN A N 1
ATOM 832 C CA . ASN A 1 117 ? 20.600 -12.125 -17.696 1.00 97.44 117 ASN A CA 1
ATOM 833 C C . ASN A 1 117 ? 19.982 -12.753 -18.960 1.00 97.44 117 ASN A C 1
ATOM 835 O O . ASN A 1 117 ? 20.615 -13.537 -19.664 1.00 97.44 117 ASN A O 1
ATOM 839 N N . SER A 1 118 ? 18.706 -12.463 -19.207 1.00 97.56 118 SER A N 1
ATOM 840 C CA . SER A 1 118 ? 17.937 -12.942 -20.355 1.00 97.56 118 SER A CA 1
ATOM 841 C C . SER A 1 118 ? 16.740 -12.022 -20.604 1.00 97.56 118 SER A C 1
ATOM 843 O O . SER A 1 118 ? 16.468 -11.107 -19.824 1.00 97.56 118 SER A O 1
ATOM 845 N N . SER A 1 119 ? 16.021 -12.239 -21.706 1.00 97.44 119 SER A N 1
ATOM 846 C CA . SER A 1 119 ? 14.862 -11.417 -22.054 1.00 97.44 119 SER A CA 1
ATOM 847 C C . SER A 1 119 ? 13.779 -11.416 -2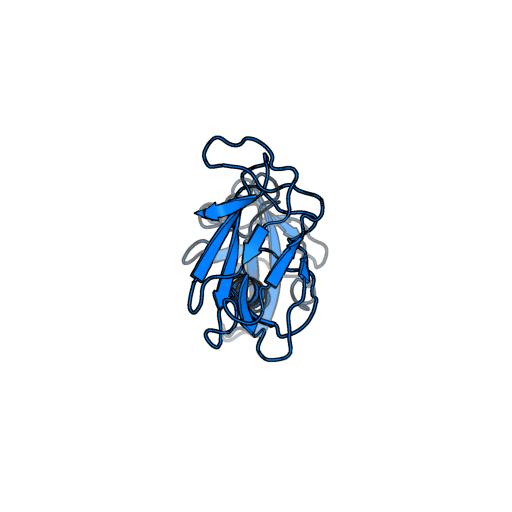0.976 1.00 97.44 119 SER A C 1
ATOM 849 O O . SER A 1 119 ? 13.321 -12.464 -20.531 1.00 97.44 119 SER A O 1
ATOM 851 N N . ALA A 1 120 ? 13.331 -10.218 -20.602 1.00 96.25 120 ALA A N 1
ATOM 852 C CA . ALA A 1 120 ? 12.325 -9.998 -19.569 1.00 96.25 120 ALA A CA 1
ATOM 853 C C . ALA A 1 120 ? 11.509 -8.728 -19.849 1.00 96.25 120 ALA A C 1
ATOM 855 O O . ALA A 1 120 ? 11.939 -7.852 -20.600 1.00 96.25 120 ALA A O 1
ATOM 856 N N . THR A 1 121 ? 10.345 -8.607 -19.213 1.00 96.69 121 THR A N 1
ATOM 857 C CA . THR A 1 121 ? 9.600 -7.342 -19.143 1.00 96.69 121 THR A CA 1
ATOM 858 C C . THR A 1 121 ? 9.890 -6.683 -17.803 1.00 96.69 121 THR A C 1
ATOM 860 O O . THR A 1 121 ? 9.688 -7.293 -16.753 1.00 96.69 121 THR A O 1
ATOM 863 N N . LEU A 1 122 ? 10.378 -5.448 -17.848 1.00 95.50 122 LEU A N 1
ATOM 864 C CA . LEU A 1 122 ? 10.709 -4.655 -16.675 1.00 95.50 122 LEU A CA 1
ATOM 865 C C . LEU A 1 122 ? 9.435 -4.127 -16.000 1.00 95.50 122 LEU A C 1
ATOM 867 O O . LEU A 1 122 ? 8.404 -3.915 -16.642 1.00 95.50 122 LEU A O 1
ATOM 871 N N . ALA A 1 123 ? 9.528 -3.872 -14.702 1.00 92.00 123 ALA A N 1
ATOM 872 C CA . ALA A 1 123 ? 8.514 -3.230 -13.883 1.00 92.00 123 ALA A CA 1
ATOM 873 C C . ALA A 1 123 ? 9.038 -1.871 -13.384 1.00 92.00 123 ALA A C 1
ATOM 875 O O . ALA A 1 123 ? 10.250 -1.697 -13.229 1.00 92.00 123 ALA A O 1
ATOM 876 N N . PRO A 1 124 ? 8.152 -0.887 -13.157 1.00 89.44 124 PRO A N 1
ATOM 877 C CA . PRO A 1 124 ? 8.562 0.405 -12.627 1.00 89.44 124 PRO A CA 1
ATOM 878 C C . PRO A 1 124 ? 9.025 0.269 -11.169 1.00 89.44 124 PRO A C 1
ATOM 880 O O . PRO A 1 124 ? 8.608 -0.646 -10.461 1.00 89.44 124 PRO A O 1
ATOM 883 N N . LYS A 1 125 ? 9.828 1.233 -10.711 1.00 88.00 125 LYS A N 1
ATOM 884 C CA . LYS A 1 125 ? 10.360 1.364 -9.340 1.00 88.00 125 LYS A CA 1
ATOM 885 C C . LYS A 1 125 ? 11.301 0.225 -8.934 1.00 88.00 125 LYS A C 1
ATOM 887 O O . LYS A 1 125 ? 11.388 -0.130 -7.761 1.00 88.00 125 LYS A O 1
ATOM 892 N N . ILE A 1 126 ? 11.998 -0.346 -9.914 1.00 88.62 126 ILE A N 1
ATOM 893 C CA . ILE A 1 126 ? 13.000 -1.397 -9.724 1.00 88.62 126 ILE A CA 1
ATOM 894 C C . ILE A 1 126 ? 14.332 -0.923 -10.301 1.00 88.62 126 ILE A C 1
ATOM 896 O O . ILE A 1 126 ? 14.372 -0.330 -11.384 1.00 88.62 126 ILE A O 1
ATOM 900 N N . HIS A 1 127 ? 15.416 -1.222 -9.584 1.00 93.44 127 HIS A N 1
ATOM 901 C CA . HIS A 1 127 ? 16.777 -1.105 -10.095 1.00 93.44 127 HIS A CA 1
ATOM 902 C C . HIS A 1 127 ? 17.232 -2.463 -10.631 1.00 93.44 127 HIS A C 1
ATOM 904 O O . HIS A 1 127 ? 17.374 -3.438 -9.893 1.00 93.44 127 HIS A O 1
ATOM 910 N N . TYR A 1 128 ? 17.434 -2.540 -11.939 1.00 95.62 128 TYR A N 1
ATOM 911 C CA . TYR A 1 128 ? 17.877 -3.738 -12.631 1.00 95.62 128 TYR A CA 1
ATOM 912 C C . TYR A 1 128 ? 19.395 -3.756 -12.815 1.00 95.62 128 TYR A C 1
ATOM 914 O O . TYR A 1 128 ? 19.960 -2.880 -13.465 1.00 95.62 128 TYR A O 1
ATOM 922 N N . PHE A 1 129 ? 20.044 -4.804 -12.320 1.00 96.69 129 PHE A N 1
ATOM 923 C CA . PHE A 1 129 ? 21.398 -5.182 -12.709 1.00 96.69 129 PHE A CA 1
ATOM 924 C C . PHE A 1 129 ? 21.311 -6.126 -13.904 1.00 96.69 129 PHE A C 1
ATOM 926 O O . PHE A 1 129 ? 20.851 -7.261 -13.769 1.00 96.69 129 PHE A O 1
ATOM 933 N N . ILE A 1 130 ? 21.718 -5.652 -15.079 1.00 97.75 130 ILE A N 1
ATOM 934 C CA . ILE A 1 130 ? 21.613 -6.410 -16.323 1.00 97.75 130 ILE A CA 1
ATOM 935 C C . ILE A 1 130 ? 22.981 -6.973 -16.693 1.00 97.75 130 ILE A C 1
ATOM 937 O O . ILE A 1 130 ? 23.934 -6.222 -16.899 1.00 97.75 130 ILE A O 1
ATOM 941 N N . ASP A 1 131 ? 23.052 -8.293 -16.816 1.00 97.75 131 ASP A N 1
ATOM 942 C CA . ASP A 1 131 ? 24.220 -9.034 -17.275 1.00 97.75 131 ASP A CA 1
ATOM 943 C C . ASP A 1 131 ? 23.995 -9.566 -18.694 1.00 97.75 131 ASP A C 1
ATOM 945 O O . ASP A 1 131 ? 23.124 -10.397 -18.931 1.00 97.75 131 ASP A O 1
ATOM 949 N N . SER A 1 132 ? 24.813 -9.109 -19.637 1.00 97.88 132 SER A N 1
ATOM 950 C CA . SER A 1 132 ? 24.791 -9.548 -21.036 1.00 97.88 132 SER A CA 1
ATOM 951 C C . SER A 1 132 ? 25.985 -10.415 -21.427 1.00 97.88 132 SER A C 1
ATOM 953 O O . SER A 1 132 ? 26.224 -10.652 -22.607 1.00 97.88 132 SER A O 1
ATOM 955 N N . THR A 1 133 ? 26.749 -10.939 -20.467 1.00 98.06 133 THR A N 1
ATOM 956 C CA . THR A 1 133 ? 27.930 -11.783 -20.732 1.00 98.06 133 THR A CA 1
ATOM 957 C C . THR A 1 133 ? 27.630 -13.004 -21.606 1.00 98.06 133 THR A C 1
ATOM 959 O O . THR A 1 133 ? 28.489 -13.417 -22.382 1.00 98.06 133 THR A O 1
ATOM 962 N N . SER A 1 134 ? 26.410 -13.546 -21.540 1.00 96.38 134 SER A N 1
ATOM 963 C CA . SER A 1 134 ? 25.973 -14.702 -22.342 1.00 96.38 134 SER A CA 1
ATOM 964 C C . SER A 1 134 ? 25.508 -14.352 -23.765 1.00 96.38 134 SER A C 1
ATOM 966 O O . SER A 1 134 ? 25.162 -15.251 -24.530 1.00 96.38 134 SER A O 1
ATOM 968 N N . GLY A 1 135 ? 25.503 -13.069 -24.132 1.00 97.62 135 GLY A N 1
ATOM 969 C CA . GLY A 1 135 ? 25.102 -12.577 -25.448 1.00 97.62 135 GLY A CA 1
ATOM 970 C C . GLY A 1 135 ? 24.091 -11.436 -25.369 1.00 97.62 135 GLY A C 1
ATOM 971 O O . GLY A 1 135 ? 23.494 -11.173 -24.326 1.00 97.62 135 GLY A O 1
ATOM 972 N N . SER A 1 136 ? 23.898 -10.752 -26.496 1.00 98.31 136 SER A N 1
ATOM 973 C CA . SER A 1 136 ? 22.893 -9.695 -26.625 1.00 98.31 136 SER A CA 1
ATOM 974 C C . SER A 1 136 ? 21.475 -10.241 -26.495 1.00 98.31 136 SER A C 1
ATOM 976 O O . SER A 1 136 ? 21.127 -11.267 -27.080 1.00 98.31 136 SER A O 1
ATOM 978 N N . PHE A 1 137 ? 20.625 -9.505 -25.787 1.00 98.50 137 PHE A N 1
ATOM 979 C CA . PHE A 1 137 ? 19.197 -9.789 -25.678 1.00 98.50 137 PHE A CA 1
ATOM 980 C C . PHE A 1 137 ? 18.397 -8.493 -25.574 1.00 98.50 137 PHE A C 1
ATOM 982 O O . PHE A 1 137 ? 18.950 -7.394 -25.489 1.00 98.50 137 PHE A O 1
ATOM 989 N N . ALA A 1 138 ? 17.075 -8.627 -25.594 1.00 98.25 138 ALA A N 1
ATOM 990 C CA . ALA A 1 138 ? 16.171 -7.503 -25.422 1.00 98.25 138 ALA A CA 1
ATOM 991 C C . ALA A 1 138 ? 15.353 -7.637 -24.139 1.00 98.25 138 ALA A C 1
ATOM 993 O O . ALA A 1 138 ? 14.910 -8.736 -23.798 1.00 98.25 138 ALA A O 1
ATOM 994 N N . VAL A 1 139 ? 15.111 -6.515 -23.472 1.00 98.19 139 VAL A N 1
ATOM 995 C CA . VAL A 1 139 ? 14.143 -6.387 -22.380 1.00 98.19 139 VAL A CA 1
ATOM 996 C C . VAL A 1 139 ? 13.070 -5.387 -22.779 1.00 98.19 139 VAL A C 1
ATOM 998 O O . VAL A 1 139 ? 13.338 -4.425 -23.492 1.00 98.19 139 VAL A O 1
ATOM 1001 N N . ASN A 1 140 ? 11.841 -5.606 -22.336 1.00 98.12 140 ASN A N 1
ATOM 1002 C CA . ASN A 1 140 ? 10.726 -4.715 -22.630 1.00 98.12 140 ASN A CA 1
ATOM 1003 C C . ASN A 1 140 ? 10.544 -3.725 -21.482 1.00 98.12 140 ASN A C 1
ATOM 1005 O O . ASN A 1 140 ? 10.526 -4.135 -20.323 1.00 98.12 140 ASN A O 1
ATOM 1009 N N . MET A 1 141 ? 10.348 -2.442 -21.787 1.00 96.94 141 MET A N 1
ATOM 1010 C CA . MET A 1 141 ? 9.937 -1.455 -20.782 1.00 96.94 141 MET A CA 1
ATOM 1011 C C . MET A 1 141 ? 8.585 -1.845 -20.140 1.00 96.94 141 MET A C 1
ATOM 1013 O O . MET A 1 141 ? 7.857 -2.680 -20.692 1.00 96.94 141 MET A O 1
ATOM 1017 N N . PRO A 1 142 ? 8.201 -1.267 -18.988 1.00 95.81 142 PRO A N 1
ATOM 1018 C CA . PRO A 1 142 ? 6.881 -1.514 -18.413 1.00 95.81 142 PRO A CA 1
ATOM 1019 C C . PRO A 1 142 ? 5.747 -1.126 -19.372 1.00 95.81 142 PRO A C 1
ATOM 1021 O O . PRO A 1 142 ? 5.780 -0.044 -19.956 1.00 95.81 142 PRO A O 1
ATOM 1024 N N . SER A 1 143 ? 4.729 -1.987 -19.501 1.00 93.38 143 SER A N 1
ATOM 1025 C CA . SER A 1 143 ? 3.611 -1.814 -20.448 1.00 93.38 143 SER A CA 1
ATOM 1026 C C . SER A 1 143 ? 2.552 -0.795 -20.023 1.00 93.38 143 SER A C 1
ATOM 1028 O O . SER A 1 143 ? 1.756 -0.355 -20.848 1.00 93.38 143 SER A O 1
ATOM 1030 N N . SER A 1 144 ? 2.495 -0.453 -18.735 1.00 89.62 144 SER A N 1
ATOM 1031 C CA . SER A 1 144 ? 1.477 0.438 -18.164 1.00 89.62 144 SER A CA 1
ATOM 1032 C C . SER A 1 144 ? 2.052 1.346 -17.063 1.00 89.62 144 SER A C 1
ATOM 1034 O O . SER A 1 144 ? 1.648 1.225 -15.903 1.00 89.62 144 SER A O 1
ATOM 1036 N N . PRO A 1 145 ? 3.031 2.215 -17.378 1.00 92.94 145 PRO A N 1
ATOM 1037 C CA . PRO A 1 145 ? 3.624 3.115 -16.394 1.00 92.94 145 PRO A CA 1
ATOM 1038 C C . PRO A 1 145 ? 2.689 4.268 -16.009 1.00 92.94 145 PRO A C 1
ATOM 1040 O O . PRO A 1 145 ? 1.894 4.756 -16.815 1.00 92.94 145 PRO A O 1
ATOM 1043 N N . SER A 1 146 ? 2.827 4.736 -14.772 1.00 93.56 146 SER A N 1
ATOM 1044 C CA . SER A 1 146 ? 2.205 5.955 -14.249 1.00 93.56 146 SER A CA 1
ATOM 1045 C C . SER A 1 146 ? 3.176 7.134 -14.304 1.00 93.56 146 SER A C 1
ATOM 1047 O O . SER A 1 146 ? 4.392 6.953 -14.286 1.00 93.56 146 SER A O 1
ATOM 1049 N N . LEU A 1 147 ? 2.651 8.362 -14.388 1.00 93.81 147 LEU A N 1
ATOM 1050 C CA . LEU A 1 147 ? 3.472 9.580 -14.400 1.00 93.81 147 LEU A CA 1
ATOM 1051 C C . LEU A 1 147 ? 4.438 9.591 -13.204 1.00 93.81 147 LEU A C 1
ATOM 1053 O O . LEU A 1 147 ? 4.001 9.485 -12.060 1.00 93.81 147 LEU A O 1
ATOM 1057 N N . GLY A 1 148 ? 5.732 9.756 -13.481 1.00 91.62 148 GLY A N 1
ATOM 1058 C CA . GLY A 1 148 ? 6.786 9.773 -12.467 1.00 91.62 148 GLY A CA 1
ATOM 1059 C C . GLY A 1 148 ? 7.338 8.398 -12.085 1.00 91.62 148 GLY A C 1
ATOM 1060 O O . GLY A 1 148 ? 8.240 8.340 -11.254 1.00 91.62 148 GLY A O 1
ATOM 1061 N N . ASP A 1 149 ? 6.853 7.305 -12.679 1.00 93.31 149 ASP A N 1
ATOM 1062 C CA . ASP A 1 149 ? 7.493 6.000 -12.525 1.00 93.31 149 ASP A CA 1
ATOM 1063 C C . ASP A 1 149 ? 8.922 6.036 -13.085 1.00 93.31 149 ASP A C 1
ATOM 1065 O O . ASP A 1 149 ? 9.165 6.586 -14.163 1.00 93.31 149 ASP A O 1
ATOM 1069 N N . ILE A 1 150 ? 9.857 5.432 -12.349 1.00 93.38 150 ILE A N 1
ATOM 1070 C CA . ILE A 1 150 ? 11.278 5.357 -12.705 1.00 93.38 150 ILE A CA 1
ATOM 1071 C C . ILE A 1 150 ? 11.670 3.900 -12.958 1.00 93.38 150 ILE A C 1
ATOM 1073 O O . ILE A 1 150 ? 11.176 3.003 -12.280 1.00 93.38 150 ILE A O 1
ATOM 1077 N N . VAL A 1 151 ? 12.564 3.660 -13.913 1.00 94.88 151 VAL A N 1
ATOM 1078 C CA . VAL A 1 151 ? 13.285 2.391 -14.091 1.00 94.88 151 VAL A CA 1
ATOM 1079 C C . VAL A 1 151 ? 14.774 2.707 -14.114 1.00 94.88 151 VAL A C 1
ATOM 1081 O O . VAL A 1 151 ? 15.200 3.544 -14.907 1.00 94.88 151 VAL A O 1
ATOM 1084 N N . GLU A 1 152 ? 15.556 2.044 -13.266 1.00 95.19 152 GLU A N 1
ATOM 1085 C CA . GLU A 1 152 ? 17.014 2.213 -13.209 1.00 95.19 152 GLU A CA 1
ATOM 1086 C C . GLU A 1 152 ? 17.701 0.945 -13.709 1.00 95.19 152 GLU A C 1
ATOM 1088 O O . GLU A 1 152 ? 17.261 -0.168 -13.417 1.00 95.19 152 GLU A O 1
ATOM 1093 N N . LEU A 1 153 ? 18.760 1.102 -14.496 1.00 96.75 153 LEU A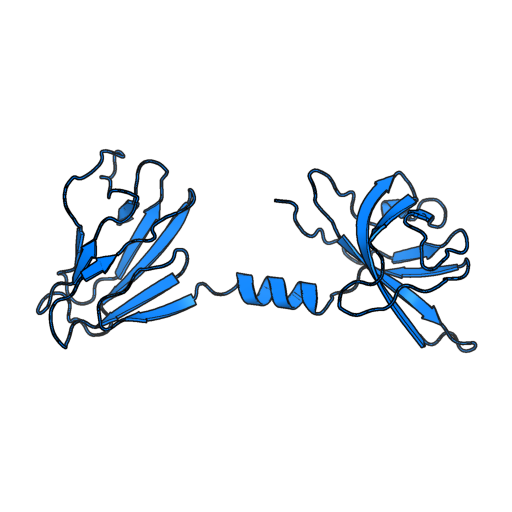 N 1
ATOM 1094 C CA . LEU A 1 153 ? 19.430 0.019 -15.210 1.00 96.75 153 LEU A CA 1
ATOM 1095 C C . LEU A 1 153 ? 20.937 0.183 -15.042 1.00 96.75 153 LEU A C 1
ATOM 1097 O O . LEU A 1 153 ? 21.481 1.207 -15.443 1.00 96.75 153 LEU A O 1
ATOM 1101 N N . SER A 1 154 ? 21.614 -0.825 -14.503 1.00 97.06 154 SER A N 1
ATOM 1102 C CA . SER A 1 154 ? 23.074 -0.860 -14.380 1.00 97.06 154 SER A CA 1
ATOM 1103 C C . SER A 1 154 ? 23.657 -2.038 -15.140 1.00 97.06 154 SER A C 1
ATOM 1105 O O . SER A 1 154 ? 23.152 -3.159 -15.040 1.00 97.06 154 SER A O 1
ATOM 1107 N N . ASP A 1 155 ? 24.758 -1.797 -15.846 1.00 97.69 155 ASP A N 1
ATOM 1108 C CA . ASP A 1 155 ? 25.582 -2.855 -16.420 1.00 97.69 155 ASP A CA 1
ATOM 1109 C C . ASP A 1 155 ? 26.282 -3.621 -15.295 1.00 97.69 155 ASP A C 1
ATOM 1111 O O . ASP A 1 155 ? 27.216 -3.121 -14.667 1.00 97.69 155 ASP A O 1
ATOM 1115 N N . ALA A 1 156 ? 25.804 -4.831 -15.008 1.00 96.19 156 ALA A N 1
ATOM 1116 C CA . ALA A 1 156 ? 26.219 -5.579 -13.827 1.00 96.19 156 ALA A CA 1
ATOM 1117 C C . ALA A 1 156 ? 27.693 -6.009 -13.879 1.00 96.19 156 ALA A C 1
ATOM 1119 O O . ALA A 1 156 ? 28.342 -6.102 -12.839 1.00 96.19 156 ALA A O 1
ATOM 1120 N N . LEU A 1 157 ? 28.204 -6.295 -15.083 1.00 96.56 157 LEU A N 1
ATOM 1121 C CA . LEU A 1 157 ? 29.517 -6.911 -15.313 1.00 96.56 157 LEU A CA 1
ATOM 1122 C C . LEU A 1 157 ? 30.320 -6.220 -16.433 1.00 96.56 157 LEU A C 1
ATOM 1124 O O . LEU A 1 157 ? 31.198 -6.840 -17.030 1.00 96.56 157 LEU A O 1
ATOM 1128 N N . SER A 1 158 ? 30.033 -4.946 -16.733 1.00 96.69 158 SER A N 1
ATOM 1129 C CA . SER A 1 158 ? 30.686 -4.188 -17.821 1.00 96.69 158 SER A CA 1
ATOM 1130 C C . SER A 1 158 ? 30.552 -4.860 -19.200 1.00 96.69 158 SER A C 1
ATOM 1132 O O . SER A 1 158 ? 31.460 -4.823 -20.033 1.00 96.69 158 SER A O 1
ATOM 1134 N N . SER A 1 159 ? 29.419 -5.522 -19.418 1.00 97.06 159 SER A N 1
ATOM 1135 C CA . SER A 1 159 ? 29.151 -6.436 -20.526 1.00 97.06 159 SER A CA 1
ATOM 1136 C C . SER A 1 159 ? 28.481 -5.771 -21.733 1.00 97.06 159 SER A C 1
ATOM 1138 O O . SER A 1 159 ? 28.616 -6.270 -22.852 1.00 97.06 159 SER A O 1
ATOM 1140 N N . TRP A 1 160 ? 27.819 -4.623 -21.546 1.00 98.00 160 TRP A N 1
ATOM 1141 C CA . TRP A 1 160 ? 26.963 -4.016 -22.574 1.00 98.00 160 TRP A CA 1
ATOM 1142 C C . TRP A 1 160 ? 27.722 -3.572 -23.827 1.00 98.00 160 TRP A C 1
ATOM 1144 O O . TRP A 1 160 ? 27.178 -3.625 -24.925 1.00 98.00 160 TRP A O 1
ATOM 1154 N N . ALA A 1 161 ? 28.984 -3.153 -23.701 1.00 97.38 161 ALA A N 1
ATOM 1155 C CA . ALA A 1 161 ? 29.782 -2.770 -24.868 1.00 97.38 161 ALA A CA 1
ATOM 1156 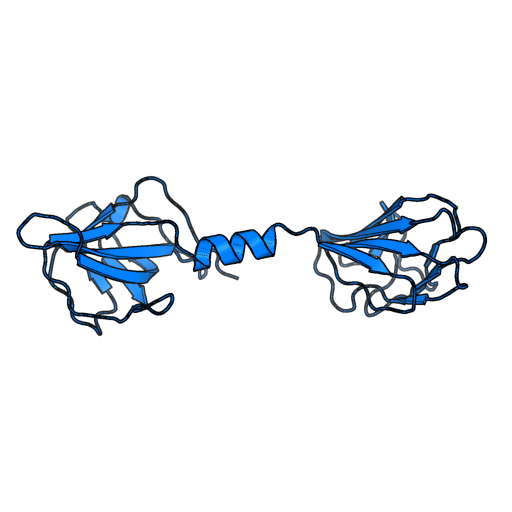C C . ALA A 1 161 ? 30.096 -3.956 -25.795 1.00 97.38 161 ALA A C 1
ATOM 1158 O O . ALA A 1 161 ? 30.183 -3.775 -27.008 1.00 97.38 161 ALA A O 1
ATOM 1159 N N . ALA A 1 162 ? 30.263 -5.157 -25.232 1.00 97.50 162 ALA A N 1
ATOM 1160 C CA . ALA A 1 162 ? 30.525 -6.373 -25.999 1.00 97.50 162 ALA A CA 1
ATOM 1161 C C . ALA A 1 162 ? 29.228 -7.019 -26.501 1.00 97.50 162 ALA A C 1
ATOM 1163 O O . ALA A 1 162 ? 29.163 -7.468 -27.642 1.00 97.50 162 ALA A O 1
ATOM 1164 N N . ASN A 1 163 ? 28.197 -7.025 -25.656 1.00 98.00 163 ASN A N 1
ATOM 1165 C CA . ASN A 1 163 ? 26.908 -7.647 -25.918 1.00 98.00 163 ASN A CA 1
ATOM 1166 C C . ASN A 1 163 ? 25.780 -6.642 -25.634 1.00 98.00 163 ASN A C 1
ATOM 1168 O O . ASN A 1 163 ? 25.161 -6.688 -24.573 1.00 98.00 163 ASN A O 1
ATOM 1172 N N . PRO A 1 164 ? 25.479 -5.719 -26.565 1.00 98.00 164 PRO A N 1
ATOM 1173 C CA . PRO A 1 164 ? 24.476 -4.689 -26.330 1.00 98.00 164 PRO A CA 1
ATOM 1174 C C . PRO A 1 164 ? 23.111 -5.259 -25.947 1.00 98.00 164 PRO A C 1
ATOM 1176 O O . PRO A 1 164 ? 22.648 -6.233 -26.549 1.00 98.00 164 PRO A O 1
ATOM 1179 N N . VAL A 1 165 ? 22.453 -4.618 -24.982 1.00 98.44 165 VAL A N 1
ATOM 1180 C CA . VAL A 1 165 ? 21.084 -4.950 -24.569 1.00 98.44 165 VAL A CA 1
ATOM 1181 C C . VAL A 1 165 ? 20.119 -3.961 -25.203 1.00 98.44 165 VAL A C 1
ATOM 1183 O O . VAL A 1 165 ? 20.319 -2.750 -25.145 1.00 98.44 165 VAL A O 1
ATOM 1186 N N . THR A 1 166 ? 19.053 -4.467 -25.815 1.00 98.44 166 THR A N 1
ATOM 1187 C CA . THR A 1 166 ? 18.011 -3.618 -26.408 1.00 98.44 166 THR A CA 1
ATOM 1188 C C . THR A 1 166 ? 16.884 -3.395 -25.405 1.00 98.44 166 THR A C 1
ATOM 1190 O O . THR A 1 166 ? 16.259 -4.351 -24.953 1.00 98.44 166 THR A O 1
ATOM 1193 N N . LEU A 1 167 ? 16.580 -2.141 -25.080 1.00 98.00 167 LEU A N 1
ATOM 1194 C CA . LEU A 1 167 ? 15.348 -1.774 -24.391 1.00 98.00 167 LEU A CA 1
ATOM 1195 C C . LEU A 1 167 ? 14.249 -1.565 -25.432 1.00 98.00 167 LEU A C 1
ATOM 1197 O O . LEU A 1 167 ? 14.226 -0.571 -26.161 1.00 98.00 167 LEU A O 1
ATOM 1201 N N . ASN A 1 168 ? 13.318 -2.505 -25.495 1.00 98.25 168 ASN A N 1
ATOM 1202 C CA . ASN A 1 168 ? 12.155 -2.406 -26.354 1.00 98.25 168 ASN A CA 1
ATOM 1203 C C . ASN A 1 168 ? 11.110 -1.476 -25.746 1.00 98.25 168 ASN A C 1
ATOM 1205 O O . ASN A 1 168 ? 10.780 -1.552 -24.557 1.00 98.25 168 ASN A O 1
ATOM 1209 N N . ARG A 1 169 ? 10.505 -0.667 -26.612 1.00 96.12 169 ARG A N 1
ATOM 1210 C CA . ARG A 1 169 ? 9.234 -0.003 -26.313 1.00 96.12 169 ARG A CA 1
ATOM 1211 C C . ARG A 1 169 ? 8.159 -1.057 -26.051 1.00 96.12 169 ARG A C 1
ATOM 1213 O O . ARG A 1 169 ? 8.141 -2.107 -26.689 1.00 96.12 169 ARG A O 1
ATOM 1220 N N . ASN A 1 170 ? 7.254 -0.768 -25.125 1.00 96.44 170 ASN A N 1
ATOM 1221 C CA . ASN A 1 170 ? 6.182 -1.680 -24.738 1.00 96.44 170 ASN A CA 1
ATOM 1222 C C . ASN A 1 170 ? 5.017 -0.853 -24.193 1.00 96.44 170 ASN A C 1
ATOM 1224 O O . ASN A 1 170 ? 5.093 -0.340 -23.084 1.00 96.44 170 ASN A O 1
ATOM 1228 N N . GLY A 1 171 ? 3.993 -0.612 -25.007 1.00 92.38 171 GLY A N 1
ATOM 1229 C CA . GLY A 1 171 ? 2.881 0.289 -24.667 1.00 92.38 171 GLY A CA 1
ATOM 1230 C C . GLY A 1 171 ? 3.214 1.789 -24.741 1.00 92.38 171 GLY A C 1
ATOM 1231 O O . GLY A 1 171 ? 2.386 2.556 -25.221 1.00 92.38 171 GLY A O 1
ATOM 1232 N N . SER A 1 172 ? 4.432 2.195 -24.366 1.00 94.31 172 SER A N 1
ATOM 1233 C CA . SER A 1 172 ? 4.912 3.586 -24.429 1.00 94.31 172 SER A CA 1
ATOM 1234 C C . SER A 1 172 ? 6.238 3.711 -25.184 1.00 94.31 172 SER A C 1
ATOM 1236 O O . SER A 1 172 ? 7.111 2.845 -25.081 1.00 94.31 172 SER A O 1
ATOM 1238 N N . ASN A 1 173 ? 6.404 4.817 -25.915 1.00 96.19 173 ASN A N 1
ATOM 1239 C CA . ASN A 1 173 ? 7.632 5.130 -26.649 1.00 96.19 173 ASN A CA 1
ATOM 1240 C C . ASN A 1 173 ? 8.697 5.763 -25.741 1.00 96.19 173 ASN A C 1
ATOM 1242 O O . ASN A 1 173 ? 8.382 6.287 -24.671 1.00 96.19 173 ASN A O 1
ATOM 1246 N N . PHE A 1 174 ? 9.952 5.757 -26.193 1.00 97.38 174 PHE A N 1
ATOM 1247 C CA . PHE A 1 174 ? 10.973 6.652 -25.647 1.00 97.38 174 PHE A CA 1
ATOM 1248 C C . PHE A 1 174 ? 10.745 8.077 -26.149 1.00 97.38 174 PHE A C 1
ATOM 1250 O O . PHE A 1 174 ? 10.177 8.274 -27.224 1.00 97.38 174 PHE A O 1
ATOM 1257 N N . VAL A 1 175 ? 11.195 9.068 -25.387 1.00 96.69 175 VAL A N 1
ATOM 1258 C CA . VAL A 1 175 ? 11.144 10.482 -25.765 1.00 96.69 175 VAL A CA 1
ATOM 1259 C C . VAL A 1 175 ? 12.499 11.146 -25.571 1.00 96.69 175 VAL A C 1
ATOM 1261 O O . VAL A 1 175 ? 13.286 10.756 -24.708 1.00 96.69 175 VAL A O 1
ATOM 1264 N N . ASP A 1 176 ? 12.760 12.171 -26.374 1.00 93.69 176 ASP A N 1
ATOM 1265 C CA . ASP A 1 176 ? 13.922 13.038 -26.201 1.00 93.69 176 ASP A CA 1
ATOM 1266 C C . ASP A 1 176 ? 13.746 13.990 -24.988 1.00 93.69 176 ASP A C 1
ATOM 1268 O O . ASP A 1 176 ? 12.683 14.013 -24.348 1.00 93.69 176 ASP A O 1
ATOM 1272 N N . PRO A 1 177 ? 14.762 14.808 -24.643 1.00 89.62 177 PRO A N 1
ATOM 1273 C CA . PRO A 1 177 ? 14.661 15.777 -23.550 1.00 89.62 177 PRO A CA 1
ATOM 1274 C C . PRO A 1 177 ? 13.502 16.777 -23.671 1.00 89.62 177 PRO A C 1
ATOM 1276 O O . PRO A 1 177 ? 13.047 17.309 -22.659 1.00 89.62 177 PRO A O 1
ATOM 1279 N N . PHE A 1 178 ? 12.997 17.005 -24.884 1.00 89.88 178 PHE A N 1
ATOM 1280 C CA . PHE A 1 178 ? 11.902 17.928 -25.180 1.00 89.88 178 PHE A CA 1
ATOM 1281 C C . PHE A 1 178 ? 10.531 17.232 -25.233 1.00 89.88 178 PHE A C 1
ATOM 1283 O O . PHE A 1 178 ? 9.513 17.900 -25.394 1.00 89.88 178 PHE A O 1
ATOM 1290 N N . GLY A 1 179 ? 10.482 15.909 -25.045 1.00 89.06 179 GLY A N 1
ATOM 1291 C CA . GLY A 1 179 ? 9.253 15.119 -25.032 1.00 89.06 179 GLY A CA 1
ATOM 1292 C C . GLY A 1 179 ? 8.810 14.602 -26.402 1.00 89.06 179 GLY A C 1
ATOM 1293 O O . GLY A 1 179 ? 7.705 14.069 -26.502 1.00 89.06 179 GLY A O 1
ATOM 1294 N N . ASN A 1 180 ? 9.639 14.721 -27.443 1.00 93.94 180 ASN A N 1
ATOM 1295 C CA . ASN A 1 180 ? 9.309 14.200 -28.767 1.00 93.94 180 ASN A CA 1
ATOM 1296 C C . ASN A 1 180 ? 9.509 12.683 -28.811 1.00 93.94 180 ASN A C 1
ATOM 1298 O O . ASN A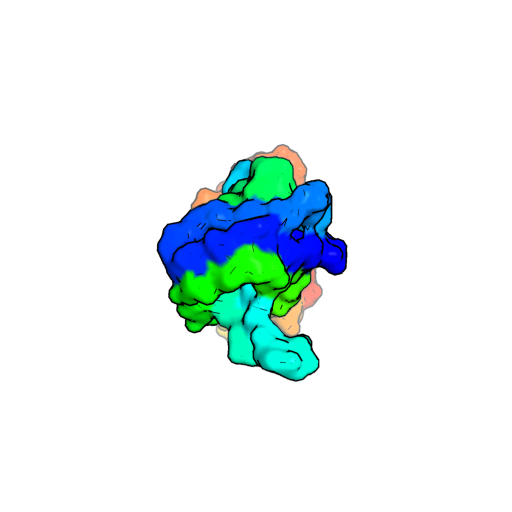 1 180 ? 10.588 12.173 -28.493 1.00 93.94 180 ASN A O 1
ATOM 1302 N N . SER A 1 181 ? 8.469 11.968 -29.245 1.00 94.81 181 SER A N 1
ATOM 1303 C CA . SER A 1 181 ? 8.460 10.508 -29.364 1.00 94.81 181 SER A CA 1
ATOM 1304 C C . SER A 1 181 ? 9.518 9.999 -30.342 1.00 94.81 181 SER A C 1
ATOM 1306 O O . SER A 1 181 ? 9.598 10.459 -31.478 1.00 94.81 181 SER A O 1
ATOM 1308 N N . GLN A 1 182 ? 10.255 8.972 -29.928 1.00 95.19 182 GLN A N 1
ATOM 1309 C CA . GLN A 1 182 ? 11.252 8.272 -30.730 1.00 95.19 182 GLN A CA 1
ATOM 1310 C C . GLN A 1 182 ? 10.661 6.982 -31.314 1.00 95.19 182 GLN A C 1
ATOM 1312 O O . GLN A 1 182 ? 9.957 6.233 -30.630 1.00 95.19 182 GLN A O 1
ATOM 1317 N N . ALA A 1 183 ? 10.935 6.731 -32.597 1.00 90.69 183 ALA A N 1
ATOM 1318 C CA . ALA A 1 183 ? 10.464 5.544 -33.315 1.00 90.69 183 ALA A CA 1
ATOM 1319 C C . ALA A 1 183 ? 11.379 4.322 -33.139 1.00 90.69 183 ALA A C 1
ATOM 1321 O O . ALA A 1 183 ? 11.010 3.226 -33.559 1.00 90.69 183 ALA A O 1
ATOM 1322 N N . GLU A 1 184 ? 12.526 4.503 -32.490 1.00 94.06 184 GLU A N 1
ATOM 1323 C CA . GLU A 1 184 ? 13.531 3.469 -32.275 1.00 94.06 184 GLU A CA 1
ATOM 1324 C C . GLU A 1 184 ? 13.485 2.914 -30.850 1.00 94.06 184 GLU A C 1
ATOM 1326 O O . GLU A 1 184 ? 12.989 3.547 -29.913 1.00 94.06 184 GLU A O 1
ATOM 1331 N N . ASN A 1 185 ? 14.010 1.701 -30.694 1.00 96.81 185 ASN A N 1
ATOM 1332 C CA . ASN A 1 185 ? 14.309 1.136 -29.383 1.00 96.81 185 ASN A CA 1
ATOM 1333 C C . ASN A 1 185 ? 15.607 1.744 -28.834 1.00 96.81 185 ASN A C 1
ATOM 1335 O O . ASN A 1 185 ? 16.455 2.210 -29.596 1.00 96.81 185 ASN A O 1
ATOM 1339 N N . PHE A 1 186 ? 15.775 1.730 -27.514 1.00 97.00 186 PHE A N 1
ATOM 1340 C CA . PHE A 1 186 ? 16.993 2.244 -26.892 1.00 97.00 186 PHE A CA 1
ATOM 1341 C C . PHE A 1 186 ? 18.031 1.123 -26.795 1.00 97.00 186 PHE A C 1
ATOM 1343 O O . PHE A 1 186 ? 17.696 0.004 -26.414 1.00 97.00 186 PHE A O 1
ATOM 1350 N N . ILE A 1 187 ? 19.289 1.402 -27.132 1.00 97.19 187 ILE A N 1
ATOM 1351 C CA . ILE A 1 187 ? 20.368 0.409 -27.087 1.00 97.19 187 ILE A CA 1
ATOM 1352 C C . ILE A 1 187 ? 21.312 0.759 -25.941 1.00 97.19 187 ILE A C 1
ATOM 1354 O O . ILE A 1 187 ? 21.847 1.863 -25.877 1.00 97.19 187 ILE A O 1
ATOM 1358 N N . LEU A 1 188 ? 21.534 -0.203 -25.054 1.00 97.12 188 LEU A N 1
ATOM 1359 C CA . LEU A 1 188 ? 22.507 -0.136 -23.975 1.00 97.12 188 LEU A CA 1
ATOM 1360 C C . LEU A 1 188 ? 23.801 -0.793 -24.453 1.00 97.12 188 LEU A C 1
ATOM 1362 O O . LEU A 1 188 ? 23.877 -2.016 -24.545 1.00 97.12 188 LEU A O 1
ATOM 1366 N N . ASN A 1 189 ? 24.797 0.019 -24.807 1.00 97.00 189 ASN A N 1
ATOM 1367 C CA . ASN A 1 189 ? 26.060 -0.435 -25.406 1.00 97.00 189 ASN A CA 1
ATOM 1368 C C . ASN A 1 189 ? 27.311 0.215 -24.787 1.00 97.00 189 ASN A C 1
ATOM 1370 O O . ASN A 1 189 ? 28.388 0.186 -25.381 1.00 97.00 189 ASN A O 1
ATOM 1374 N N . VAL A 1 190 ? 27.179 0.827 -23.611 1.00 96.56 190 VAL A N 1
ATOM 1375 C CA . VAL A 1 190 ? 28.289 1.468 -22.896 1.00 96.56 190 VAL A CA 1
ATOM 1376 C C . VAL A 1 190 ? 28.626 0.627 -21.672 1.00 96.56 190 VAL A C 1
ATOM 1378 O O . VAL A 1 190 ? 27.756 0.376 -20.842 1.00 96.56 190 VAL A O 1
ATOM 1381 N N . ALA A 1 191 ? 29.884 0.199 -21.563 1.00 96.06 191 ALA A N 1
ATOM 1382 C CA . ALA A 1 191 ? 30.341 -0.637 -20.459 1.00 96.06 191 ALA A CA 1
ATOM 1383 C C . ALA A 1 191 ? 30.294 0.113 -19.119 1.00 96.06 191 ALA A C 1
ATOM 1385 O O . ALA A 1 191 ? 30.767 1.247 -19.020 1.00 96.06 191 ALA A O 1
ATOM 1386 N N . GLY A 1 192 ? 29.759 -0.543 -18.089 1.00 93.25 192 GLY A N 1
ATOM 1387 C CA . GLY A 1 192 ? 29.735 -0.034 -16.712 1.00 93.25 192 GLY A CA 1
ATOM 1388 C C . GLY A 1 192 ? 28.775 1.140 -16.486 1.00 93.25 192 GLY A C 1
ATOM 1389 O O . GLY A 1 192 ? 28.843 1.798 -15.447 1.00 93.25 192 GLY A O 1
ATOM 1390 N N . LEU A 1 193 ? 27.897 1.434 -17.451 1.00 95.38 193 LEU A N 1
ATOM 1391 C CA . LEU A 1 193 ? 26.934 2.525 -17.348 1.00 95.38 193 LEU A CA 1
ATOM 1392 C C . LEU A 1 193 ? 25.815 2.180 -16.353 1.00 95.38 193 LEU A C 1
ATOM 1394 O O . LEU A 1 193 ? 25.354 1.043 -16.273 1.00 95.38 193 LEU A O 1
ATOM 1398 N N . THR A 1 194 ? 25.342 3.197 -15.632 1.00 95.69 194 THR A N 1
ATOM 1399 C CA . THR A 1 194 ? 24.027 3.189 -14.982 1.00 95.69 194 THR A CA 1
ATOM 1400 C C . THR A 1 194 ? 23.176 4.288 -15.598 1.00 95.69 194 THR A C 1
ATOM 1402 O O . THR A 1 194 ? 23.657 5.407 -15.766 1.00 95.69 194 THR A O 1
ATOM 1405 N N . LEU A 1 195 ? 21.941 3.959 -15.967 1.00 95.06 195 LEU A N 1
ATOM 1406 C CA . LEU A 1 195 ? 21.005 4.860 -16.629 1.00 95.06 195 LEU A CA 1
ATOM 1407 C C . LEU A 1 195 ? 19.632 4.768 -15.967 1.00 95.06 195 LEU A C 1
ATOM 1409 O O . LEU A 1 195 ? 19.148 3.667 -15.696 1.00 95.06 195 LEU A O 1
ATOM 1413 N N . SER A 1 196 ? 18.987 5.916 -15.779 1.00 95.31 196 SER A N 1
ATOM 1414 C CA . SER A 1 196 ? 17.639 5.992 -15.226 1.00 95.31 196 SER A CA 1
ATOM 1415 C C . SER A 1 196 ? 16.674 6.543 -16.273 1.00 95.31 196 SER A C 1
ATOM 1417 O O . SER A 1 196 ? 16.988 7.462 -17.026 1.00 95.31 196 SER A O 1
ATOM 1419 N N . PHE A 1 197 ? 15.477 5.967 -16.337 1.00 96.44 197 PHE A N 1
ATOM 1420 C CA . PHE A 1 197 ? 14.386 6.440 -17.180 1.00 96.44 197 PHE A CA 1
ATOM 1421 C C . PHE A 1 197 ? 13.209 6.853 -16.314 1.00 96.44 197 PHE A C 1
ATOM 1423 O O . PHE A 1 197 ? 12.796 6.094 -15.443 1.00 96.44 197 PHE A O 1
ATOM 1430 N N . ILE A 1 198 ? 12.622 8.013 -16.598 1.00 95.69 198 ILE A N 1
ATOM 1431 C CA . ILE A 1 198 ? 11.387 8.491 -15.974 1.00 95.69 198 ILE A CA 1
ATOM 1432 C C . ILE A 1 198 ? 10.251 8.524 -16.996 1.00 95.69 198 ILE A C 1
ATOM 1434 O O . ILE A 1 198 ? 10.437 8.959 -18.135 1.00 95.69 198 ILE A O 1
ATOM 1438 N N . TYR A 1 199 ? 9.057 8.091 -16.596 1.00 96.88 199 TYR A N 1
ATOM 1439 C CA . TYR A 1 199 ? 7.864 8.207 -17.428 1.00 96.88 199 TYR A CA 1
ATOM 1440 C C . TYR A 1 199 ? 7.196 9.579 -17.267 1.00 96.88 199 TYR A C 1
ATOM 1442 O O . TYR A 1 199 ? 6.797 9.966 -16.167 1.00 96.88 199 TYR A O 1
ATOM 1450 N N . THR A 1 200 ? 7.026 10.318 -18.369 1.00 93.94 200 THR A N 1
ATOM 1451 C CA . THR A 1 200 ? 6.525 11.711 -18.374 1.00 93.94 200 THR A CA 1
ATOM 1452 C C . THR A 1 200 ? 5.128 11.875 -18.971 1.00 93.94 200 THR A C 1
ATOM 1454 O O . THR A 1 200 ? 4.792 12.955 -19.448 1.00 93.94 200 THR A O 1
ATOM 1457 N N . ALA A 1 201 ? 4.321 10.810 -18.997 1.00 89.44 201 ALA A N 1
ATOM 1458 C CA . ALA A 1 201 ? 3.048 10.699 -19.732 1.00 89.44 201 ALA A CA 1
ATOM 1459 C C . ALA A 1 201 ? 3.160 10.798 -21.269 1.00 89.44 201 ALA A C 1
ATOM 1461 O O . ALA A 1 201 ? 2.351 10.196 -21.966 1.00 89.44 201 ALA A O 1
ATOM 1462 N N . SER A 1 202 ? 4.173 11.486 -21.803 1.00 90.06 202 SER A N 1
ATOM 1463 C CA . SER A 1 202 ? 4.538 11.480 -23.226 1.00 90.06 202 SER A CA 1
ATOM 1464 C C . SER A 1 202 ? 5.399 10.278 -23.637 1.00 90.06 202 SER A C 1
ATOM 1466 O O . SER A 1 202 ? 5.489 9.972 -24.823 1.00 90.06 202 SER A O 1
ATOM 1468 N N . GLY A 1 203 ? 6.021 9.591 -22.676 1.00 95.06 203 GLY A N 1
ATOM 1469 C CA . GLY A 1 203 ? 6.878 8.430 -22.908 1.00 95.06 203 GLY A CA 1
ATOM 1470 C C . GLY A 1 203 ? 7.975 8.290 -21.854 1.00 95.06 203 GLY A C 1
ATOM 1471 O O . GLY A 1 203 ? 7.947 8.958 -20.820 1.00 95.06 203 GLY A O 1
ATOM 1472 N N . TRP A 1 204 ? 8.930 7.400 -22.118 1.00 97.31 204 TRP A N 1
ATOM 1473 C CA . TRP A 1 204 ? 10.106 7.156 -21.283 1.00 97.31 204 TRP A CA 1
ATOM 1474 C C . TRP A 1 204 ? 11.252 8.086 -21.663 1.00 97.31 204 TRP A C 1
ATOM 1476 O O . TRP A 1 204 ? 11.723 8.056 -22.799 1.00 97.31 204 TRP A O 1
ATOM 1486 N N . ARG A 1 205 ? 11.736 8.881 -20.710 1.00 96.31 205 ARG A N 1
ATOM 1487 C CA . ARG A 1 205 ? 12.856 9.801 -20.909 1.00 96.31 205 ARG A CA 1
ATOM 1488 C C . ARG A 1 205 ? 14.059 9.366 -20.085 1.00 96.31 205 ARG A C 1
ATOM 1490 O O . ARG A 1 205 ? 13.913 9.175 -18.882 1.00 96.31 205 ARG A O 1
ATOM 1497 N N . ALA A 1 206 ? 15.220 9.259 -20.721 1.00 94.94 206 ALA A N 1
ATOM 1498 C CA . ALA A 1 206 ? 16.493 9.075 -20.027 1.00 94.94 206 ALA A CA 1
ATOM 1499 C C . ALA A 1 206 ? 16.852 10.339 -19.221 1.00 94.94 206 ALA A C 1
ATOM 1501 O O . ALA A 1 206 ? 16.688 11.451 -19.736 1.00 94.94 206 ALA A O 1
ATOM 1502 N N . ILE A 1 207 ? 17.317 10.170 -17.983 1.00 91.50 207 ILE A N 1
ATOM 1503 C CA . ILE A 1 207 ? 17.738 11.243 -17.066 1.00 91.50 207 ILE A CA 1
ATOM 1504 C C . ILE A 1 207 ? 19.077 10.930 -16.403 1.00 91.50 207 ILE A C 1
ATOM 1506 O O . ILE A 1 207 ? 19.429 9.732 -16.315 1.00 91.50 207 ILE A O 1
#

Radius of gyration: 25.71 Å; chains: 1; bounding box: 54×33×71 Å

Foldseek 3Di:
DAEEDDAPWQKFWAQFKDFLPDQKTATDAQSLVSDDAADPQYWYKKKWFDADPVRHTDDIWIWIFRGDDRRITGTDTRPPNRGRGIDGGGTMMGRDDDPVNVVVVVVVPDCDEEEAAAEEEDDFSHAYAYEPQVAEYEYEYHQDDDAFTKYKYWPNQQCCQVHKYWYDYHNFAEAEPVLHGDPDIDIRNGGGDMWMWGQHVSGTYID

Sequence (207 aa):
MGQQLYKNNAFGSLSGGISDSSTVISLATGQGARFPSPTGGDYFLATLIGVDGNGAENAWEIVKVTARATDGLTVVRGQEGTTAVAWSAGARIEMRITAGTLSNIATSSNNAMAYVNSSATLAPKIHYFIDSTSGSFAVNMPSSPSLGDIVELSDALSSWAANPVTLNRNGSNFVDPFGNSQAENFILNVAGLTLSFIYTASGWRAI